Protein AF-A0A087WP61-F1 (afdb_monomer_lite)

Foldseek 3Di:
DAPVVLLVVLVVLLVVCVVPLDDPDPVVLVVNVVSLLVSLLVLLVLLLLQWDAPDPVDRQIAGNDDPPPPPPVPDPDDDPPVPPDDDDDPPPPRSPVCNLVSLQSLLPRVQVSLPSSADPVRLLVCQVSLLSSCSSLLNLCQDLDPVSQSSNQSSLSNLLSNLVDPSNCVNPLVSLLVLLLDPCNVSHDPSSLLSNLSNLQSNCLVDVVSLVVLLVLLVVLVVPPPPPPDDPVVSVVSNVSSLVSNLSSVVSYAWPSCVVCVVSNVVSVNDDPPPPDRD

Radius of gyration: 23.15 Å; chains: 1; bounding box: 64×42×69 Å

Sequence (279 aa):
LPAPGQFLILGVLNEFIMKNPSLENKKDQRDLQDVTHKIVDAIGAIAGSSLEQTTWLRRNLEVKPSPKIMVDGTNLESDVEDMLSPAMETSNITPSVYSVHALTLLSEVLAHLLDMVFYSDEKERVIPLLVNIMHYVVPYLRNHSAHNAPSYRACVQLLSSLSGYQYTRRAWKKEAFDLFMDPSFFQMDASCVSHWRAIMDNLMTHDKTTFRDLMTRVAVAQSSSLNLFANRDVELEQRAMLLKRLAFAVLSSESDQYQKYLPDIQGAGVLTDGAGAHC

pLDDT: mean 84.42, std 17.91, range [32.19, 98.81]

Structure (mmCIF, N/CA/C/O backbone):
data_AF-A0A087WP61-F1
#
_entry.id   AF-A0A087WP61-F1
#
loop_
_atom_site.group_PDB
_atom_site.id
_atom_site.type_symbol
_atom_site.label_atom_id
_atom_site.label_alt_id
_atom_site.label_comp_id
_atom_site.label_asym_id
_atom_site.label_entity_id
_atom_site.label_seq_id
_atom_site.pdbx_PDB_ins_code
_atom_site.Cartn_x
_atom_site.Cartn_y
_atom_site.Cartn_z
_atom_site.occupancy
_atom_site.B_iso_or_equiv
_atom_site.auth_seq_id
_atom_site.auth_comp_id
_atom_site.auth_asym_id
_atom_site.auth_atom_id
_atom_site.pdbx_PDB_model_num
ATOM 1 N N . LEU A 1 1 ? -2.620 1.548 26.546 1.00 81.88 1 LEU A N 1
ATOM 2 C CA . LEU A 1 1 ? -2.910 0.099 26.672 1.00 81.88 1 LEU A CA 1
ATOM 3 C C . LEU A 1 1 ? -1.759 -0.694 26.069 1.00 81.88 1 LEU A C 1
ATOM 5 O O . LEU A 1 1 ? -1.242 -0.243 25.050 1.00 81.88 1 LEU A O 1
ATOM 9 N N . PRO A 1 2 ? -1.357 -1.834 26.653 1.00 90.69 2 PRO A N 1
ATOM 10 C CA . PRO A 1 2 ? -0.428 -2.766 26.009 1.00 90.69 2 PRO A CA 1
ATOM 11 C C . PRO A 1 2 ? -0.966 -3.251 24.655 1.00 90.69 2 PRO A C 1
ATOM 13 O O . PRO A 1 2 ? -2.183 -3.258 24.454 1.00 90.69 2 PRO A O 1
ATOM 16 N N . ALA A 1 3 ? -0.081 -3.685 23.752 1.00 91.62 3 ALA A N 1
ATOM 17 C CA . ALA A 1 3 ? -0.447 -4.091 22.390 1.00 91.62 3 ALA A CA 1
ATOM 18 C C . ALA A 1 3 ? -1.587 -5.134 22.324 1.00 91.62 3 ALA A C 1
ATOM 20 O O . ALA A 1 3 ? -2.564 -4.864 21.627 1.00 91.62 3 ALA A O 1
ATOM 21 N N . PRO A 1 4 ? -1.582 -6.230 23.117 1.00 93.44 4 PRO A N 1
ATOM 22 C CA . PRO A 1 4 ? -2.695 -7.186 23.125 1.00 93.44 4 PRO A CA 1
ATOM 23 C C . PRO A 1 4 ? -4.061 -6.560 23.429 1.00 93.44 4 PRO A C 1
ATOM 25 O O . PRO A 1 4 ? -5.059 -6.904 22.803 1.00 93.44 4 PRO A O 1
ATOM 28 N N . GLY A 1 5 ? -4.112 -5.594 24.351 1.00 94.44 5 GLY A N 1
ATOM 29 C CA . GLY A 1 5 ? -5.353 -4.887 24.669 1.00 94.44 5 GLY A CA 1
ATOM 30 C C . GLY A 1 5 ? -5.856 -4.033 23.505 1.00 94.44 5 GLY A C 1
ATOM 31 O O . GLY A 1 5 ? -7.059 -3.953 23.283 1.00 94.44 5 GLY A O 1
ATOM 32 N N . GLN A 1 6 ? -4.949 -3.430 22.732 1.00 95.00 6 GLN A N 1
ATOM 33 C CA . GLN A 1 6 ? -5.323 -2.664 21.541 1.00 95.00 6 GLN A CA 1
ATOM 34 C C . GLN A 1 6 ? -5.850 -3.577 20.423 1.00 95.00 6 GLN A C 1
ATOM 36 O O . GLN A 1 6 ? -6.830 -3.227 19.768 1.00 95.00 6 GLN A O 1
ATOM 41 N N . PHE A 1 7 ? -5.264 -4.768 20.250 1.00 96.31 7 PHE A N 1
ATOM 42 C CA . PHE A 1 7 ? -5.744 -5.772 19.291 1.00 96.31 7 PHE A CA 1
ATOM 43 C C . PHE A 1 7 ? -7.156 -6.255 19.617 1.00 96.31 7 PHE A C 1
ATOM 45 O O . PHE A 1 7 ? -8.012 -6.297 18.737 1.00 96.31 7 PHE A O 1
ATOM 52 N N . LEU A 1 8 ? -7.424 -6.548 20.894 1.00 96.25 8 LEU A N 1
ATOM 53 C CA . LEU A 1 8 ? -8.761 -6.934 21.346 1.00 96.25 8 LEU A CA 1
ATOM 54 C C . LEU A 1 8 ? -9.788 -5.831 21.078 1.00 96.25 8 LEU A C 1
ATOM 56 O O . LEU A 1 8 ? -10.883 -6.118 20.605 1.00 96.25 8 LEU A O 1
ATOM 60 N N . ILE A 1 9 ? -9.430 -4.570 21.328 1.00 96.19 9 ILE A N 1
ATOM 61 C CA . ILE A 1 9 ? -10.314 -3.431 21.057 1.00 96.19 9 ILE A CA 1
ATOM 62 C C . ILE A 1 9 ? -10.622 -3.305 19.560 1.00 96.19 9 ILE A C 1
ATOM 64 O O . ILE A 1 9 ? -11.779 -3.084 19.211 1.00 96.19 9 ILE A O 1
ATOM 68 N N . LEU A 1 10 ? -9.632 -3.483 18.676 1.00 96.19 10 LEU A N 1
ATOM 69 C CA . LEU A 1 10 ? -9.867 -3.495 17.228 1.00 96.19 10 LEU A CA 1
ATOM 70 C C . LEU A 1 10 ? -10.820 -4.631 16.824 1.00 96.19 10 LEU A C 1
ATOM 72 O O . LEU A 1 10 ? -11.735 -4.404 16.036 1.00 96.19 10 LEU A O 1
ATOM 76 N N . GLY A 1 11 ? -10.642 -5.828 17.391 1.00 94.38 11 GLY A N 1
ATOM 77 C CA . GLY A 1 11 ? -11.532 -6.966 17.152 1.00 94.38 11 GLY A CA 1
ATOM 78 C C . GLY A 1 11 ? -12.975 -6.689 17.583 1.00 94.38 11 GLY A C 1
ATOM 79 O O . GLY A 1 11 ? -13.900 -6.891 16.797 1.00 94.38 11 GLY A O 1
ATOM 80 N N . VAL A 1 12 ? -13.167 -6.151 18.792 1.00 95.25 12 VAL A N 1
ATOM 81 C CA . VAL A 1 12 ? -14.492 -5.773 19.318 1.00 95.25 12 VAL A CA 1
ATOM 82 C C . VAL A 1 12 ? -15.137 -4.677 18.469 1.00 95.25 12 VAL A C 1
ATOM 84 O O . VAL A 1 12 ? -16.324 -4.763 18.163 1.00 95.25 12 VAL A O 1
ATOM 87 N N . LEU A 1 13 ? -14.369 -3.664 18.057 1.00 94.75 13 LEU A N 1
ATOM 88 C CA . LEU A 1 13 ? -14.847 -2.605 17.166 1.00 94.75 13 LEU A CA 1
ATOM 89 C C . LEU A 1 13 ? -15.325 -3.183 15.826 1.00 94.75 13 LEU A C 1
ATOM 91 O O . LEU A 1 13 ? -16.421 -2.857 15.372 1.00 94.75 13 LEU A O 1
ATOM 95 N N . ASN A 1 14 ? -14.521 -4.054 15.212 1.00 93.62 14 ASN A N 1
ATOM 96 C CA . ASN A 1 14 ? -14.858 -4.690 13.943 1.00 93.62 14 ASN A CA 1
ATOM 97 C C . ASN A 1 14 ? -16.140 -5.531 14.062 1.00 93.62 14 ASN A C 1
ATOM 99 O O . ASN A 1 14 ? -17.038 -5.412 13.232 1.00 93.62 14 ASN A O 1
ATOM 103 N N . GLU A 1 15 ? -16.276 -6.324 15.130 1.00 93.06 15 GLU A N 1
ATOM 104 C CA . GLU A 1 15 ? -17.490 -7.106 15.388 1.00 93.06 15 GLU A CA 1
ATOM 105 C C . GLU A 1 15 ? -18.720 -6.211 15.615 1.00 93.06 15 GLU A C 1
ATOM 107 O O . GLU A 1 15 ? -19.800 -6.495 15.091 1.00 93.06 15 GLU A O 1
ATOM 112 N N . PHE A 1 16 ? -18.566 -5.112 16.359 1.00 93.12 16 PHE A N 1
ATOM 113 C CA . PHE A 1 16 ? -19.638 -4.147 16.598 1.00 93.12 16 PHE A CA 1
ATOM 114 C C . PHE A 1 16 ? -20.173 -3.553 15.289 1.00 93.12 16 PHE A C 1
ATOM 116 O O . PHE A 1 16 ? -21.390 -3.527 15.094 1.00 93.12 16 PHE A O 1
ATOM 123 N N . ILE A 1 17 ? -19.281 -3.133 14.387 1.00 91.75 17 ILE A N 1
ATOM 124 C CA . ILE A 1 17 ? -19.634 -2.531 13.092 1.00 91.75 17 ILE A CA 1
ATOM 125 C C . ILE A 1 17 ? -20.291 -3.553 12.167 1.00 91.75 17 ILE A C 1
ATOM 127 O O . ILE A 1 17 ? -21.298 -3.245 11.535 1.00 91.75 17 ILE A O 1
ATOM 131 N N . MET A 1 18 ? -19.785 -4.789 12.129 1.00 88.56 18 MET A N 1
ATOM 132 C CA . MET A 1 18 ? -20.387 -5.855 11.320 1.00 88.56 18 MET A CA 1
ATOM 133 C C . MET A 1 18 ? -21.814 -6.194 11.770 1.00 88.56 18 MET A C 1
ATOM 135 O O . MET A 1 18 ? -22.652 -6.548 10.944 1.00 88.56 18 MET A O 1
ATOM 139 N N . LYS A 1 19 ? -22.115 -6.059 13.069 1.00 89.12 19 LYS A N 1
ATOM 140 C CA . LYS A 1 19 ? -23.472 -6.251 13.610 1.00 89.12 19 LYS A CA 1
ATOM 141 C C . LYS A 1 19 ? -24.363 -5.013 13.482 1.00 89.12 19 LYS A C 1
ATOM 143 O O . LYS A 1 19 ? -25.580 -5.162 13.477 1.00 89.12 19 LYS A O 1
ATOM 148 N N . ASN A 1 20 ? -23.781 -3.816 13.393 1.00 84.38 20 ASN A N 1
ATOM 149 C CA . 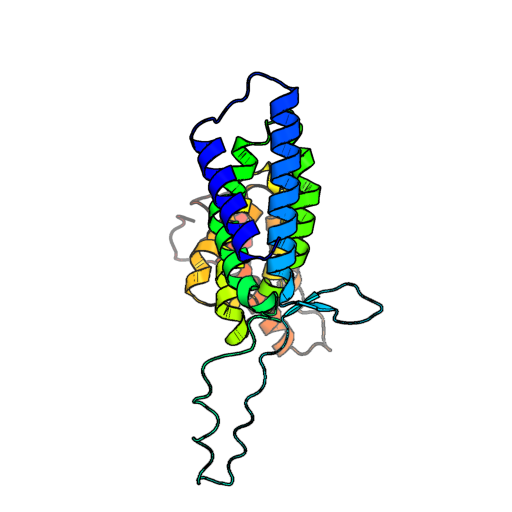ASN A 1 20 ? -24.500 -2.538 13.391 1.00 84.38 20 ASN A CA 1
ATOM 150 C C . ASN A 1 20 ? -23.914 -1.594 12.323 1.00 84.38 20 ASN A C 1
ATOM 152 O O . ASN A 1 20 ? -23.229 -0.628 12.662 1.00 84.38 20 ASN A O 1
ATOM 156 N N . PRO A 1 21 ? -24.167 -1.858 11.030 1.00 75.69 21 PRO A N 1
ATOM 157 C CA . PRO A 1 21 ? -23.495 -1.160 9.933 1.00 75.69 21 PRO A CA 1
ATOM 158 C C . PRO A 1 21 ? -23.922 0.305 9.765 1.00 75.69 21 PRO A C 1
ATOM 160 O O . PRO A 1 21 ? -23.223 1.071 9.112 1.00 75.69 21 PRO A O 1
ATOM 163 N N . SER A 1 22 ? -25.058 0.709 10.339 1.00 78.44 22 SER A N 1
ATOM 164 C CA . SER A 1 22 ? -25.569 2.077 10.246 1.00 78.44 22 SER A CA 1
ATOM 165 C C . SER A 1 22 ? -25.955 2.618 11.616 1.00 78.44 22 SER A C 1
ATOM 167 O O . SER A 1 22 ? -26.793 2.030 12.303 1.00 78.44 22 SER A O 1
ATOM 169 N N . LEU A 1 23 ? -25.400 3.774 11.981 1.00 81.69 23 LEU A N 1
ATOM 170 C CA . LEU A 1 23 ? -25.835 4.551 13.138 1.00 81.69 23 LEU A CA 1
ATOM 171 C C . LEU A 1 23 ? -26.737 5.698 12.667 1.00 81.69 23 LEU A C 1
ATOM 173 O O . LEU A 1 23 ? -26.317 6.545 11.881 1.00 81.69 23 LEU A O 1
ATOM 177 N N . GLU A 1 24 ? -27.979 5.745 13.153 1.00 80.94 24 GLU A N 1
ATOM 178 C CA . GLU A 1 24 ? -28.939 6.804 12.789 1.00 80.94 24 GLU A CA 1
ATOM 179 C C . GLU A 1 24 ? -28.531 8.175 13.354 1.00 80.94 24 GLU A C 1
ATOM 181 O O . GLU A 1 24 ? -28.793 9.231 12.769 1.00 80.94 24 GLU A O 1
ATOM 186 N N . ASN A 1 25 ? -27.856 8.170 14.502 1.00 89.25 25 ASN A N 1
ATOM 187 C CA . ASN A 1 25 ? -27.416 9.374 15.180 1.00 89.25 25 ASN A CA 1
ATOM 188 C C . ASN A 1 25 ? -26.076 9.876 14.615 1.00 89.25 25 ASN A C 1
ATOM 190 O O . ASN A 1 25 ? -25.027 9.250 14.769 1.00 89.25 25 ASN A O 1
ATOM 194 N N . LYS A 1 26 ? -26.093 11.084 14.036 1.00 88.38 26 LYS A N 1
ATOM 195 C CA . LYS A 1 26 ? -24.901 11.750 13.478 1.00 88.38 26 LYS A CA 1
ATOM 196 C C . LYS A 1 26 ? -23.797 12.031 14.498 1.00 88.38 26 LYS A C 1
ATOM 198 O O . LYS A 1 26 ? -22.663 12.267 14.085 1.00 88.38 26 LYS A O 1
ATOM 203 N N . LYS A 1 27 ? -24.117 12.115 15.792 1.00 91.88 27 LYS A N 1
ATOM 204 C CA . LYS A 1 27 ? -23.105 12.247 16.846 1.00 91.88 27 LYS A CA 1
ATOM 205 C C . LYS A 1 27 ? -22.381 10.917 17.034 1.00 91.88 27 LYS A C 1
ATOM 207 O O . LYS A 1 27 ? -21.164 10.883 16.911 1.00 91.88 27 LYS A O 1
ATOM 212 N N . ASP A 1 28 ? -23.139 9.840 17.208 1.00 91.69 28 ASP A N 1
ATOM 213 C CA . ASP A 1 28 ? -22.596 8.499 17.432 1.00 91.69 28 ASP A CA 1
ATOM 214 C C . ASP A 1 28 ? -21.752 8.036 16.233 1.00 91.69 28 ASP A C 1
ATOM 216 O O . ASP A 1 28 ? -20.693 7.445 16.421 1.00 91.69 28 ASP A O 1
ATOM 220 N N . GLN A 1 29 ? -22.143 8.397 15.002 1.00 90.75 29 GLN A N 1
ATOM 221 C CA . GLN A 1 29 ? -21.325 8.156 13.806 1.00 90.75 29 GLN A CA 1
ATOM 222 C C . GLN A 1 29 ? -19.954 8.850 13.872 1.00 90.75 29 GLN A C 1
ATOM 224 O O . GLN A 1 29 ? -18.939 8.249 13.524 1.00 90.75 29 GLN A O 1
ATOM 229 N N . ARG A 1 30 ? -19.901 10.114 14.310 1.00 91.44 30 ARG A N 1
ATOM 230 C CA . ARG A 1 30 ? -18.633 10.853 14.428 1.00 91.44 30 ARG A CA 1
ATOM 231 C C . ARG A 1 30 ? -17.762 10.298 15.545 1.00 91.44 30 ARG A C 1
ATOM 233 O O . ARG A 1 30 ? -16.554 10.184 15.363 1.00 91.44 30 ARG A O 1
ATOM 240 N N . ASP A 1 31 ? -18.376 9.934 16.666 1.00 93.56 31 ASP A N 1
ATOM 241 C CA . ASP A 1 31 ? -17.675 9.319 17.790 1.00 93.56 31 ASP A CA 1
ATOM 242 C C . ASP A 1 31 ? -17.093 7.955 17.369 1.00 93.56 31 ASP A C 1
ATOM 244 O O . ASP A 1 31 ? -15.930 7.666 17.650 1.00 93.56 31 ASP A O 1
ATOM 248 N N . LEU A 1 32 ? -17.840 7.157 16.593 1.00 93.88 32 LEU A N 1
ATOM 249 C CA . LEU A 1 32 ? -17.355 5.903 16.006 1.00 93.88 32 LEU A CA 1
ATOM 250 C C . LEU A 1 32 ? -16.169 6.128 15.056 1.00 93.88 32 LEU A C 1
ATOM 252 O O . LEU A 1 32 ? -15.182 5.394 15.125 1.00 93.88 32 LEU A O 1
ATOM 256 N N . GLN A 1 33 ? -16.237 7.139 14.186 1.00 93.81 33 GLN A N 1
ATOM 257 C CA . GLN A 1 33 ? -15.139 7.504 13.282 1.00 93.81 33 GLN A CA 1
ATOM 258 C C . GLN A 1 33 ? -13.872 7.908 14.051 1.00 93.81 33 GLN A C 1
ATOM 260 O O . GLN A 1 33 ? -12.781 7.442 13.719 1.00 93.81 33 GLN A O 1
ATOM 265 N N . ASP A 1 34 ? -14.004 8.739 15.088 1.00 94.81 34 ASP A N 1
ATOM 266 C CA . ASP A 1 34 ? -12.885 9.180 15.931 1.00 94.81 34 ASP A CA 1
ATOM 267 C C . ASP A 1 34 ? -12.246 8.010 16.693 1.00 94.81 34 ASP A C 1
ATOM 269 O O . ASP A 1 34 ? -11.022 7.856 16.705 1.00 94.81 34 ASP A O 1
ATOM 273 N N . VAL A 1 35 ? -13.069 7.128 17.266 1.00 95.50 35 VAL A N 1
ATOM 274 C CA . VAL A 1 35 ? -12.606 5.908 17.941 1.00 95.50 35 VAL A CA 1
ATOM 275 C C . VAL A 1 35 ? -11.888 4.978 16.961 1.00 95.50 35 VAL A C 1
ATOM 277 O O . VAL A 1 35 ? -10.785 4.516 17.260 1.00 95.50 35 VAL A O 1
ATOM 280 N N . THR A 1 36 ? -12.456 4.758 15.773 1.00 95.75 36 THR A N 1
ATOM 281 C CA . THR A 1 36 ? -11.841 3.942 14.712 1.00 95.75 36 THR A CA 1
ATOM 282 C C . THR A 1 36 ? -10.480 4.502 14.317 1.00 95.75 36 THR A C 1
ATOM 284 O O . THR A 1 36 ? -9.500 3.760 14.273 1.00 95.75 36 THR A O 1
ATOM 287 N N . HIS A 1 37 ? -10.388 5.817 14.106 1.00 95.94 37 HIS A N 1
ATOM 288 C CA . HIS A 1 37 ? -9.132 6.481 13.775 1.00 95.94 37 HIS A CA 1
ATOM 289 C C . HIS A 1 37 ? -8.079 6.255 14.866 1.00 95.94 37 HIS A C 1
ATOM 291 O O . HIS A 1 37 ? -6.994 5.762 14.570 1.00 95.94 37 HIS A O 1
ATOM 297 N N . LYS A 1 38 ? -8.407 6.534 16.132 1.00 96.62 38 LYS A N 1
ATOM 298 C CA . LYS A 1 38 ? -7.475 6.372 17.260 1.00 96.62 38 LYS A CA 1
ATOM 299 C C . LYS A 1 38 ? -6.986 4.935 17.424 1.00 96.62 38 LYS A C 1
ATOM 301 O O . LYS A 1 38 ? -5.813 4.726 17.717 1.00 96.62 38 LYS A O 1
ATOM 306 N N . ILE A 1 39 ? -7.868 3.952 17.246 1.00 97.56 39 ILE A N 1
ATOM 307 C CA . ILE A 1 39 ? -7.501 2.536 17.352 1.00 97.56 39 ILE A CA 1
ATOM 308 C C . ILE A 1 39 ? -6.577 2.144 16.201 1.00 97.56 39 ILE A C 1
ATOM 310 O O . ILE A 1 39 ? -5.510 1.592 16.453 1.00 97.56 39 ILE A O 1
ATOM 314 N N . VAL A 1 40 ? -6.943 2.459 14.954 1.00 97.81 40 VAL A N 1
ATOM 315 C CA . VAL A 1 40 ? -6.117 2.137 13.779 1.00 97.81 40 VAL A CA 1
ATOM 316 C C . VAL A 1 40 ? -4.746 2.805 13.870 1.00 97.81 40 VAL A C 1
ATOM 318 O O . VAL A 1 40 ? -3.744 2.154 13.588 1.00 97.81 40 VAL A O 1
ATOM 321 N N . ASP A 1 41 ? -4.683 4.062 14.309 1.00 96.81 41 ASP A N 1
ATOM 322 C CA . ASP A 1 41 ? -3.425 4.790 14.485 1.00 96.81 41 ASP A CA 1
ATOM 323 C C . ASP A 1 41 ? -2.526 4.125 15.540 1.00 96.81 41 ASP A C 1
ATOM 325 O O . ASP A 1 41 ? -1.333 3.914 15.317 1.00 96.81 41 ASP A O 1
ATOM 329 N N . ALA A 1 42 ? -3.112 3.683 16.656 1.00 96.94 42 ALA A N 1
ATOM 330 C CA . ALA A 1 42 ? -2.385 2.978 17.706 1.00 96.94 42 ALA A CA 1
ATOM 331 C C . ALA A 1 42 ? -1.861 1.600 17.240 1.00 96.94 42 ALA A C 1
ATOM 333 O O . ALA A 1 42 ? -0.711 1.250 17.521 1.00 96.94 42 ALA A O 1
ATOM 334 N N . ILE A 1 43 ? -2.647 0.854 16.451 1.00 97.94 43 ILE A N 1
ATOM 335 C CA . ILE A 1 43 ? -2.188 -0.391 15.810 1.00 97.94 43 ILE A CA 1
ATOM 336 C C . ILE A 1 43 ? -1.091 -0.111 14.774 1.00 97.94 43 ILE A C 1
ATOM 338 O O . ILE A 1 43 ? -0.096 -0.836 14.732 1.00 97.94 43 ILE A O 1
ATOM 342 N N . GLY A 1 44 ? -1.217 0.962 13.992 1.00 97.00 44 GLY A N 1
ATOM 343 C CA . GLY A 1 44 ? -0.186 1.429 13.065 1.00 97.00 44 GLY A CA 1
ATOM 344 C C . GLY A 1 44 ? 1.138 1.735 13.769 1.00 97.00 44 GLY A C 1
ATOM 345 O O . GLY A 1 44 ? 2.195 1.299 13.318 1.00 97.00 44 GLY A O 1
ATOM 346 N N . ALA A 1 45 ? 1.090 2.391 14.929 1.00 96.06 45 ALA A N 1
ATOM 347 C CA . ALA A 1 45 ? 2.277 2.651 15.740 1.00 96.06 45 ALA A CA 1
ATOM 348 C C . ALA A 1 45 ? 2.942 1.357 16.252 1.00 96.06 45 ALA A C 1
ATOM 350 O O . ALA A 1 45 ? 4.171 1.267 16.284 1.00 96.06 45 ALA A O 1
ATOM 351 N N . ILE A 1 46 ? 2.157 0.330 16.609 1.00 96.62 46 ILE A N 1
ATOM 352 C CA . ILE A 1 46 ? 2.698 -0.996 16.959 1.00 96.62 46 ILE A CA 1
ATOM 353 C C . ILE A 1 46 ? 3.339 -1.652 15.733 1.00 96.62 46 ILE A C 1
ATOM 355 O O . ILE A 1 46 ? 4.444 -2.184 15.846 1.00 96.62 46 ILE A O 1
ATOM 359 N N . ALA A 1 47 ? 2.703 -1.578 14.562 1.00 96.81 47 ALA A N 1
ATOM 360 C CA . ALA A 1 47 ? 3.285 -2.065 13.315 1.00 96.81 47 ALA A CA 1
ATOM 361 C C . ALA A 1 47 ? 4.638 -1.393 13.033 1.00 96.81 47 ALA A C 1
ATOM 363 O O . ALA A 1 47 ? 5.607 -2.084 12.750 1.00 96.81 47 ALA A O 1
ATOM 364 N N . GLY A 1 48 ? 4.747 -0.075 13.220 1.00 95.44 48 GLY A N 1
ATOM 365 C CA . GLY A 1 48 ? 5.989 0.682 13.036 1.00 95.44 48 GLY A CA 1
ATOM 366 C C . GLY A 1 48 ? 7.074 0.456 14.097 1.00 95.44 48 GLY A C 1
ATOM 367 O O . GLY A 1 48 ? 8.189 0.950 13.946 1.00 95.44 48 GLY A O 1
ATOM 368 N N . SER A 1 49 ? 6.802 -0.288 15.171 1.00 94.62 49 SER A N 1
ATOM 369 C CA . SER A 1 49 ? 7.749 -0.442 16.287 1.00 94.62 49 SER A CA 1
ATOM 370 C C . SER A 1 49 ? 9.003 -1.266 15.955 1.00 94.62 49 SER A C 1
ATOM 372 O O . SER A 1 49 ? 10.012 -1.167 16.665 1.00 94.62 49 SER A O 1
ATOM 374 N N . SER A 1 50 ? 8.981 -2.032 14.859 1.00 93.94 50 SER A N 1
ATOM 375 C CA . SER A 1 50 ? 10.157 -2.736 14.318 1.00 93.94 50 SER A CA 1
ATOM 376 C C . SER A 1 50 ? 10.891 -1.939 13.236 1.00 93.94 50 SER A C 1
ATOM 378 O O . SER A 1 50 ? 11.704 -2.503 12.504 1.00 93.94 50 SER A O 1
ATOM 380 N N . LEU A 1 51 ? 10.618 -0.636 13.138 1.00 94.62 51 LEU A N 1
ATOM 381 C CA . LEU A 1 51 ? 11.306 0.290 12.247 1.00 94.62 51 LEU A CA 1
ATOM 382 C C . LEU A 1 51 ? 12.227 1.230 13.028 1.00 94.62 51 LEU A C 1
ATOM 384 O O . LEU A 1 51 ? 11.989 1.530 14.201 1.00 94.62 51 LEU A O 1
ATOM 388 N N . GLU A 1 52 ? 13.274 1.710 12.370 1.00 91.50 52 GLU A N 1
ATOM 389 C CA . GLU A 1 52 ? 14.200 2.715 12.893 1.00 91.50 52 GLU A CA 1
ATOM 390 C C . GLU A 1 52 ? 14.411 3.859 11.898 1.00 91.50 52 GLU A C 1
ATOM 392 O O . GLU A 1 52 ? 14.176 3.716 10.699 1.00 91.50 52 GLU A O 1
ATOM 397 N N . GLN A 1 53 ? 14.809 5.029 12.403 1.00 87.81 53 GLN A N 1
ATOM 398 C CA . GLN A 1 53 ? 15.091 6.186 11.556 1.00 87.81 53 GLN A CA 1
ATOM 399 C C . GLN A 1 53 ? 16.475 6.058 10.923 1.00 87.81 53 GLN A C 1
ATOM 401 O O . GLN A 1 53 ? 17.473 5.919 11.622 1.00 87.81 53 GLN A O 1
ATOM 406 N N . THR A 1 54 ? 16.525 6.191 9.601 1.00 75.50 54 THR A N 1
ATOM 407 C CA . THR A 1 54 ? 17.758 6.067 8.802 1.00 75.50 54 THR A CA 1
ATOM 408 C C . THR A 1 54 ? 18.813 7.122 9.132 1.00 75.50 54 THR A C 1
ATOM 410 O O . THR A 1 54 ? 20.005 6.832 9.127 1.00 75.50 54 THR A O 1
ATOM 413 N N . THR A 1 55 ? 18.395 8.362 9.415 1.00 70.38 55 THR A N 1
ATOM 414 C CA . THR A 1 55 ? 19.276 9.476 9.804 1.00 70.38 55 THR A CA 1
ATOM 415 C C . THR A 1 55 ? 18.501 10.547 10.578 1.00 70.38 55 THR A C 1
ATOM 417 O O . THR A 1 55 ? 17.299 10.709 10.398 1.00 70.38 55 THR A O 1
ATOM 420 N N . TRP A 1 56 ? 19.196 11.363 11.377 1.00 59.12 56 TRP A N 1
ATOM 421 C CA . TRP A 1 56 ? 18.583 12.482 12.112 1.00 59.12 56 TRP A CA 1
ATOM 422 C C . TRP A 1 56 ? 18.042 13.608 11.202 1.00 59.12 56 TRP A C 1
ATOM 424 O O . TRP A 1 56 ? 17.165 14.367 11.612 1.00 59.12 56 TRP A O 1
ATOM 434 N N . LEU A 1 57 ? 18.539 13.709 9.960 1.00 55.84 57 LEU A N 1
ATOM 435 C CA . LEU A 1 57 ? 18.130 14.713 8.964 1.00 55.84 57 LEU A CA 1
ATOM 436 C C . LEU A 1 57 ? 16.965 14.257 8.073 1.00 55.84 57 LEU A C 1
ATOM 438 O O . LEU A 1 57 ? 16.231 15.100 7.556 1.00 55.84 57 LEU A O 1
ATOM 442 N N . ARG A 1 58 ? 16.776 12.945 7.872 1.00 57.72 58 ARG A N 1
ATOM 443 C CA . ARG A 1 58 ? 15.667 12.387 7.084 1.00 57.72 58 ARG A CA 1
ATOM 444 C C . ARG A 1 58 ? 14.834 11.457 7.955 1.00 57.72 58 ARG A C 1
ATOM 446 O O . ARG A 1 58 ? 15.290 10.384 8.323 1.00 57.72 58 ARG A O 1
ATOM 453 N N . ARG A 1 59 ? 13.567 11.822 8.186 1.00 68.94 59 ARG A N 1
ATOM 454 C CA . ARG A 1 59 ? 12.547 11.003 8.879 1.00 68.94 59 ARG A CA 1
ATOM 455 C C . ARG A 1 59 ? 12.110 9.756 8.082 1.00 68.94 59 ARG A C 1
ATOM 457 O O . ARG A 1 59 ? 10.960 9.341 8.165 1.00 68.94 59 ARG A O 1
ATOM 464 N N . ASN A 1 60 ? 12.997 9.181 7.275 1.00 83.31 60 ASN A N 1
ATOM 465 C CA . ASN A 1 60 ? 12.733 7.929 6.580 1.00 83.31 60 ASN A CA 1
ATOM 466 C C . ASN A 1 60 ? 12.926 6.772 7.559 1.00 83.31 60 ASN A C 1
ATOM 468 O O . ASN A 1 60 ? 13.893 6.770 8.326 1.00 83.31 60 ASN A O 1
ATOM 472 N N . LEU A 1 61 ? 12.009 5.812 7.499 1.00 92.06 61 LEU A N 1
ATOM 473 C CA . LEU A 1 61 ? 12.019 4.600 8.303 1.00 92.06 61 LEU A CA 1
ATOM 474 C C . LEU A 1 61 ? 12.596 3.431 7.500 1.00 92.06 61 LEU A C 1
ATOM 476 O O . LEU A 1 61 ? 12.343 3.323 6.299 1.00 92.06 61 LEU A O 1
ATOM 480 N N . GLU A 1 62 ? 13.316 2.546 8.178 1.00 93.62 62 GLU A N 1
ATOM 481 C CA . GLU A 1 62 ? 13.823 1.278 7.648 1.00 93.62 62 GLU A CA 1
ATOM 482 C C . GLU A 1 62 ? 13.582 0.139 8.640 1.00 93.62 62 GLU A C 1
ATOM 484 O O . GLU A 1 62 ? 13.394 0.363 9.836 1.00 93.62 62 GLU A O 1
ATOM 489 N N . VAL A 1 63 ? 13.539 -1.094 8.132 1.00 93.56 63 VAL A N 1
ATOM 490 C CA . VAL A 1 63 ? 13.353 -2.292 8.960 1.00 93.56 63 VAL A CA 1
ATOM 491 C C . VAL A 1 63 ? 14.593 -2.511 9.814 1.00 93.56 63 VAL A C 1
ATOM 493 O O . VAL A 1 63 ? 15.691 -2.623 9.268 1.00 93.56 63 VAL A O 1
ATOM 496 N N . LYS A 1 64 ? 14.406 -2.634 11.134 1.00 91.88 64 LYS A N 1
ATOM 497 C CA . LYS A 1 64 ? 15.497 -2.954 12.059 1.00 91.88 64 LYS A CA 1
ATOM 498 C C . LYS A 1 64 ? 16.221 -4.228 11.598 1.00 91.88 64 LYS A C 1
ATOM 500 O O . LYS A 1 64 ? 15.549 -5.232 11.323 1.00 91.88 64 LYS A O 1
ATOM 505 N N . PRO A 1 65 ? 17.562 -4.225 11.520 1.00 84.88 65 PRO A N 1
ATOM 506 C CA . PRO A 1 65 ? 18.324 -5.418 11.184 1.00 84.88 65 PRO A CA 1
ATOM 507 C C . PRO A 1 65 ? 18.008 -6.563 12.150 1.00 84.88 65 PRO A C 1
ATOM 509 O O . PRO A 1 65 ? 17.852 -6.346 13.353 1.00 84.88 65 PRO A O 1
ATOM 512 N N . SER A 1 66 ? 17.957 -7.795 11.642 1.00 74.94 66 SER A N 1
ATOM 513 C CA . SER A 1 66 ? 17.901 -8.972 12.512 1.00 74.94 66 SER A CA 1
ATOM 514 C C . SER A 1 66 ? 19.128 -8.988 13.434 1.00 74.94 66 SER A C 1
ATOM 516 O O . SER A 1 66 ? 20.231 -8.723 12.935 1.00 74.94 66 SER A O 1
ATOM 518 N N . PRO A 1 67 ? 18.998 -9.360 14.722 1.00 67.81 67 PRO A N 1
ATOM 519 C CA . PRO A 1 67 ? 20.157 -9.636 15.560 1.00 67.81 67 PRO A CA 1
ATOM 520 C C . PRO A 1 67 ? 21.025 -10.675 14.847 1.00 67.81 67 PRO A C 1
ATOM 522 O O . PRO A 1 67 ? 20.572 -11.788 14.574 1.00 67.81 67 PRO A O 1
ATOM 525 N N . LYS A 1 68 ? 22.249 -10.306 14.461 1.00 47.69 68 LYS A N 1
ATOM 526 C CA . LYS A 1 68 ? 23.186 -11.268 13.880 1.00 47.69 68 LYS A CA 1
ATOM 527 C C . LYS A 1 68 ? 23.591 -12.220 15.001 1.00 47.69 68 LYS A C 1
ATOM 529 O O . LYS A 1 68 ? 24.382 -11.838 15.856 1.00 47.69 68 LYS A O 1
ATOM 534 N N . ILE A 1 69 ? 23.066 -13.443 14.999 1.00 48.09 69 ILE A N 1
ATOM 535 C CA . ILE A 1 69 ? 23.657 -14.529 15.782 1.00 48.09 69 ILE A CA 1
ATOM 536 C C . ILE A 1 69 ? 24.974 -14.863 15.078 1.00 48.09 69 ILE A C 1
ATOM 538 O O . ILE A 1 69 ? 25.001 -15.612 14.103 1.00 48.09 69 ILE A O 1
ATOM 542 N N . MET A 1 70 ? 26.062 -14.217 15.498 1.00 37.03 70 MET A N 1
ATOM 543 C CA . MET A 1 70 ? 27.402 -14.636 15.112 1.00 37.03 70 MET A CA 1
ATOM 544 C C . MET A 1 70 ? 27.673 -15.945 15.846 1.00 37.03 70 MET A C 1
ATOM 546 O O . MET A 1 70 ? 28.034 -15.939 17.017 1.00 37.03 70 MET A O 1
ATOM 550 N N . VAL A 1 71 ? 27.452 -17.071 15.171 1.00 41.81 71 VAL A N 1
ATOM 551 C CA . VAL A 1 71 ? 28.074 -18.326 15.590 1.00 41.81 71 VAL A CA 1
ATOM 552 C C . VAL A 1 71 ? 29.544 -18.180 15.222 1.00 41.81 71 VAL A C 1
ATOM 554 O O . VAL A 1 71 ? 29.921 -18.400 14.071 1.00 41.81 71 VAL A O 1
ATOM 557 N N . ASP A 1 72 ? 30.353 -17.696 16.164 1.00 36.69 72 ASP A N 1
ATOM 558 C CA . ASP A 1 72 ? 31.800 -17.741 16.007 1.00 36.69 72 ASP A CA 1
ATOM 559 C C . ASP A 1 72 ? 32.209 -19.218 15.966 1.00 36.69 72 ASP A C 1
ATOM 561 O O . ASP A 1 72 ? 31.918 -19.995 16.876 1.00 36.69 72 ASP A O 1
ATOM 565 N N . GLY A 1 73 ? 32.787 -19.634 14.843 1.00 45.41 73 GLY A N 1
ATOM 566 C CA . GLY A 1 73 ? 33.027 -21.032 14.483 1.00 45.41 73 GLY A CA 1
ATOM 567 C C . GLY A 1 73 ? 34.197 -21.682 15.223 1.00 45.41 73 GLY A C 1
ATOM 568 O O . GLY A 1 73 ? 34.828 -22.581 14.674 1.00 45.41 73 GLY A O 1
ATOM 569 N N . THR A 1 74 ? 34.511 -21.236 16.437 1.00 44.62 74 THR A N 1
ATOM 570 C CA . THR A 1 74 ? 35.590 -21.780 17.268 1.00 44.62 74 THR A CA 1
ATOM 571 C C . THR A 1 74 ? 35.163 -21.815 18.730 1.00 44.62 74 THR A C 1
ATOM 573 O O . THR A 1 74 ? 35.494 -20.915 19.492 1.00 44.62 74 THR A O 1
ATOM 576 N N . ASN A 1 75 ? 34.372 -22.828 19.086 1.00 34.00 75 ASN A N 1
ATOM 577 C CA . ASN A 1 75 ? 34.400 -23.585 20.348 1.00 34.00 75 ASN A CA 1
ATOM 578 C C . ASN A 1 75 ? 33.067 -24.328 20.489 1.00 34.00 75 ASN A C 1
ATOM 580 O O . ASN A 1 75 ? 32.089 -23.831 21.038 1.00 34.00 75 ASN A O 1
ATOM 584 N N . LEU A 1 76 ? 33.037 -25.545 19.950 1.00 48.38 76 LEU A N 1
ATOM 585 C CA . LEU A 1 76 ? 32.089 -26.562 20.378 1.00 48.38 76 LEU A CA 1
ATOM 586 C C . LEU A 1 76 ? 32.577 -27.066 21.735 1.00 48.38 76 LEU A C 1
ATOM 588 O O . LEU A 1 76 ? 33.464 -27.907 21.750 1.00 48.38 76 LEU A O 1
ATOM 592 N N . GLU A 1 77 ? 32.058 -26.516 22.831 1.00 40.66 77 GLU A N 1
ATOM 593 C CA . GLU A 1 77 ? 31.767 -27.243 24.076 1.00 40.66 77 GLU A CA 1
ATOM 594 C C . GLU A 1 77 ? 31.176 -26.296 25.136 1.00 40.66 77 GLU A C 1
ATOM 596 O O . GLU A 1 77 ? 31.720 -25.235 25.417 1.00 40.66 77 GLU A O 1
ATOM 601 N N . SER A 1 78 ? 30.035 -26.732 25.682 1.00 45.00 78 SER A N 1
ATOM 602 C CA . SER A 1 78 ? 29.369 -26.290 26.917 1.00 45.00 78 SER A CA 1
ATOM 603 C C . SER A 1 78 ? 29.106 -24.792 27.117 1.00 45.00 78 SER A C 1
ATOM 605 O O . SER A 1 78 ? 29.923 -24.111 27.712 1.00 45.00 78 SER A O 1
ATOM 607 N N . ASP A 1 79 ? 27.902 -24.345 26.744 1.00 40.78 79 ASP A N 1
ATOM 608 C CA . ASP A 1 79 ? 27.111 -23.365 27.521 1.00 40.78 79 ASP A CA 1
ATOM 609 C C . ASP A 1 79 ? 25.610 -23.523 27.183 1.00 40.78 79 ASP A C 1
ATOM 611 O O . ASP A 1 79 ? 24.878 -22.584 26.883 1.00 40.78 79 ASP A O 1
ATOM 615 N N . VAL A 1 80 ? 25.122 -24.771 27.206 1.00 45.28 80 VAL A N 1
ATOM 616 C CA . VAL A 1 80 ? 23.686 -25.093 27.032 1.00 45.28 80 VAL A CA 1
ATOM 617 C C . VAL A 1 80 ? 22.905 -24.885 28.346 1.00 45.28 80 VAL A C 1
ATOM 619 O O . VAL A 1 80 ? 21.727 -25.216 28.439 1.00 45.28 8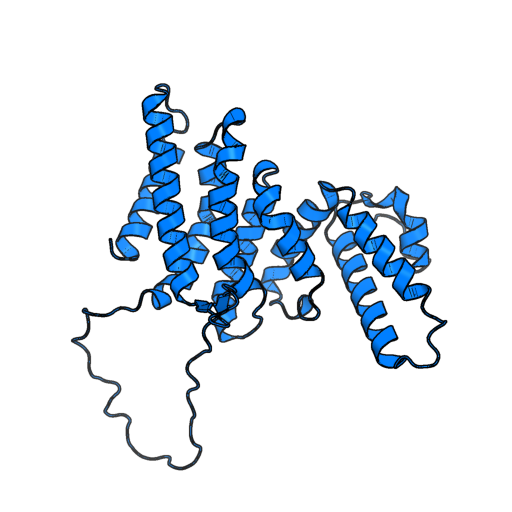0 VAL A O 1
ATOM 622 N N . GLU A 1 81 ? 23.528 -24.302 29.371 1.00 37.03 81 GLU A N 1
ATOM 623 C CA . GLU A 1 81 ? 22.932 -24.166 30.705 1.00 37.03 81 GLU A CA 1
ATOM 624 C C . GLU A 1 81 ? 22.286 -22.795 30.981 1.00 37.03 81 GLU A C 1
ATOM 626 O O . GLU A 1 81 ? 21.670 -22.629 32.028 1.00 37.03 81 GLU A O 1
ATOM 631 N N . ASP A 1 82 ? 22.305 -21.853 30.025 1.00 37.31 82 ASP A N 1
ATOM 632 C CA . ASP A 1 82 ? 21.626 -20.544 30.166 1.00 37.31 82 ASP A CA 1
ATOM 633 C C . ASP A 1 82 ? 20.311 -20.422 29.357 1.00 37.31 82 ASP A C 1
ATOM 635 O O . ASP A 1 82 ? 19.679 -19.372 29.289 1.00 37.31 82 ASP A O 1
ATOM 639 N N . MET A 1 83 ? 19.844 -21.519 28.746 1.00 46.53 83 MET A N 1
ATOM 640 C CA . MET A 1 83 ? 18.600 -21.558 27.950 1.00 46.53 83 MET A CA 1
ATOM 641 C C . MET A 1 83 ? 17.386 -22.123 28.712 1.00 46.53 83 MET A C 1
ATOM 643 O O . MET A 1 83 ? 16.346 -22.401 28.114 1.00 46.53 83 MET A O 1
ATOM 647 N N . LEU A 1 84 ? 17.492 -22.292 30.035 1.00 38.78 84 LEU A N 1
ATOM 648 C CA . LEU A 1 84 ? 16.442 -22.878 30.882 1.00 38.78 84 LEU A CA 1
ATOM 649 C C . LEU A 1 84 ? 16.130 -22.051 32.139 1.00 38.78 84 LEU A C 1
ATOM 651 O O . LEU A 1 84 ? 15.792 -22.610 33.180 1.00 38.78 84 LEU A O 1
ATOM 655 N N . SER A 1 85 ? 16.150 -20.722 32.045 1.00 32.19 85 SER A N 1
ATOM 656 C CA . SER A 1 85 ? 15.535 -19.842 33.047 1.00 32.19 85 SER A CA 1
ATOM 657 C C . SER A 1 85 ? 14.096 -19.456 32.642 1.00 32.19 85 SER A C 1
ATOM 659 O O . SER A 1 85 ? 13.871 -18.441 31.982 1.00 32.19 85 SER A O 1
ATOM 661 N N . PRO A 1 86 ? 13.059 -20.238 33.018 1.00 48.16 86 PRO A N 1
ATOM 662 C CA . PRO A 1 86 ? 11.690 -19.757 32.994 1.00 48.16 86 PRO A CA 1
ATOM 663 C C . PRO A 1 86 ? 11.445 -18.879 34.229 1.00 48.16 86 PRO A C 1
ATOM 665 O O . PRO A 1 86 ? 11.733 -19.279 35.353 1.00 48.16 86 PRO A O 1
ATOM 668 N N . ALA A 1 87 ? 10.824 -17.723 33.990 1.00 44.06 87 ALA A N 1
ATOM 669 C CA . ALA A 1 87 ? 10.374 -16.718 34.958 1.00 44.06 87 ALA A CA 1
ATOM 670 C C . ALA A 1 87 ? 11.441 -15.717 35.443 1.00 44.06 87 ALA A C 1
ATOM 672 O O . ALA A 1 87 ? 12.152 -15.958 36.410 1.00 44.06 87 ALA A O 1
ATOM 673 N N . MET A 1 88 ? 11.449 -14.517 34.845 1.00 40.72 88 MET A N 1
ATOM 674 C CA . MET A 1 88 ? 10.918 -13.294 35.481 1.00 40.72 88 MET A CA 1
ATOM 675 C C . MET A 1 88 ? 11.352 -12.027 34.716 1.00 40.72 88 MET A C 1
ATOM 677 O O . MET A 1 88 ? 12.096 -11.214 35.242 1.00 40.72 88 MET A O 1
ATOM 681 N N . GLU A 1 89 ? 10.843 -11.806 33.499 1.00 39.75 89 GLU A N 1
ATOM 682 C CA . GLU A 1 89 ? 10.880 -10.477 32.854 1.00 39.75 89 GLU A CA 1
ATOM 683 C C . GLU A 1 89 ? 9.562 -10.178 32.122 1.00 39.75 89 GLU A C 1
ATOM 685 O O . GLU A 1 89 ? 9.494 -9.927 30.923 1.00 39.75 89 GLU A O 1
ATOM 690 N N . THR A 1 90 ? 8.454 -10.175 32.863 1.00 43.00 90 THR A N 1
ATOM 691 C CA . THR A 1 90 ? 7.162 -9.651 32.382 1.00 43.00 90 THR A CA 1
ATOM 692 C C . THR A 1 90 ? 7.123 -8.116 32.321 1.00 43.00 90 THR A C 1
ATOM 694 O O . THR A 1 90 ? 6.060 -7.534 32.116 1.00 43.00 90 THR A O 1
ATOM 697 N N . SER A 1 91 ? 8.258 -7.435 32.505 1.00 41.16 91 SER A N 1
ATOM 698 C CA . SER A 1 91 ? 8.334 -5.977 32.628 1.00 41.16 91 SER A CA 1
ATOM 699 C C . SER A 1 91 ? 8.745 -5.237 31.353 1.00 41.16 91 SER A C 1
ATOM 701 O O . SER A 1 91 ? 8.504 -4.038 31.306 1.00 41.16 91 SER A O 1
ATOM 703 N N . ASN A 1 92 ? 9.266 -5.892 30.305 1.00 41.91 92 ASN A N 1
ATOM 704 C CA . ASN A 1 92 ? 9.661 -5.213 29.057 1.00 41.91 92 ASN A CA 1
ATOM 705 C C . ASN A 1 92 ? 9.464 -6.082 27.796 1.00 41.91 92 ASN A C 1
ATOM 707 O O . ASN A 1 92 ? 10.401 -6.294 27.027 1.00 41.91 92 ASN A O 1
ATOM 711 N N . ILE A 1 93 ? 8.240 -6.558 27.516 1.00 55.25 93 ILE A N 1
ATOM 712 C CA . ILE A 1 93 ? 7.948 -7.052 26.156 1.00 55.25 93 ILE A CA 1
ATOM 713 C C . ILE A 1 93 ? 8.082 -5.858 25.207 1.00 55.25 93 ILE A C 1
ATOM 715 O O . ILE A 1 93 ? 7.248 -4.948 25.215 1.00 55.25 93 ILE A O 1
ATOM 719 N N . THR A 1 94 ? 9.153 -5.840 24.414 1.00 68.38 94 THR A N 1
ATOM 720 C CA . THR A 1 94 ? 9.400 -4.764 23.457 1.00 68.38 94 THR A CA 1
ATOM 721 C C . THR A 1 94 ? 8.254 -4.725 22.438 1.00 68.38 94 THR A C 1
ATOM 723 O O . THR A 1 94 ? 7.874 -5.771 21.902 1.00 68.38 94 THR A O 1
ATOM 726 N N . PRO A 1 95 ? 7.677 -3.543 22.137 1.00 71.38 95 PRO A N 1
ATOM 727 C CA . PRO A 1 95 ? 6.553 -3.431 21.202 1.00 71.38 95 PRO A CA 1
ATOM 728 C C . PRO A 1 95 ? 6.797 -4.099 19.836 1.00 71.38 95 PRO A C 1
ATOM 730 O O . PRO A 1 95 ? 5.849 -4.580 19.217 1.00 71.38 95 PRO A O 1
ATOM 733 N N . SER A 1 96 ? 8.064 -4.215 19.415 1.00 81.81 96 SER A N 1
ATOM 734 C CA . SER A 1 96 ? 8.505 -4.846 18.163 1.00 81.81 96 SER A CA 1
ATOM 735 C C . SER A 1 96 ? 8.052 -6.293 17.984 1.00 81.81 96 SER A C 1
ATOM 737 O O . SER A 1 96 ? 7.770 -6.694 16.853 1.00 81.81 96 SER A O 1
ATOM 739 N N . VAL A 1 97 ? 7.902 -7.070 19.065 1.00 88.44 97 VAL A N 1
ATOM 740 C CA . VAL A 1 97 ? 7.443 -8.474 18.984 1.00 88.44 97 VAL A CA 1
ATOM 741 C C . VAL A 1 97 ? 6.034 -8.571 18.386 1.00 88.44 97 VAL A C 1
ATOM 743 O O . VAL A 1 97 ? 5.686 -9.560 17.748 1.00 88.44 97 VAL A O 1
ATOM 746 N N . TYR A 1 98 ? 5.233 -7.513 18.526 1.00 94.81 98 TYR A N 1
ATOM 747 C CA . TYR A 1 98 ? 3.854 -7.473 18.050 1.00 94.81 98 TYR A CA 1
ATOM 748 C C . TYR A 1 98 ? 3.683 -6.832 16.666 1.00 94.81 98 TYR A C 1
ATOM 750 O O . TYR A 1 98 ? 2.569 -6.821 16.145 1.00 94.81 98 TYR A O 1
ATOM 758 N N . SER A 1 99 ? 4.754 -6.313 16.059 1.00 96.06 99 SER A N 1
ATOM 759 C CA . SER A 1 99 ? 4.695 -5.592 14.776 1.00 96.06 99 SER A CA 1
ATOM 760 C C . SER A 1 99 ? 4.072 -6.418 13.645 1.00 96.06 99 SER A C 1
ATOM 762 O O . SER A 1 99 ? 3.152 -5.947 12.981 1.00 96.06 99 SER A O 1
ATOM 764 N N . VAL A 1 100 ? 4.505 -7.673 13.472 1.00 97.00 100 VAL A N 1
ATOM 765 C CA . VAL A 1 100 ? 3.957 -8.585 12.452 1.00 97.00 100 VAL A CA 1
ATOM 766 C C . VAL A 1 100 ? 2.468 -8.823 12.686 1.00 97.00 100 VAL A C 1
ATOM 768 O O . VAL A 1 100 ? 1.677 -8.727 11.756 1.00 97.00 100 VAL A O 1
ATOM 771 N N . HIS A 1 101 ? 2.067 -9.077 13.933 1.00 97.31 101 HIS A N 1
ATOM 772 C CA . HIS A 1 101 ? 0.664 -9.321 14.260 1.00 97.31 101 HIS A CA 1
ATOM 773 C C . HIS A 1 101 ? -0.208 -8.081 14.018 1.00 97.31 101 HIS A C 1
ATOM 775 O O . HIS A 1 101 ? -1.304 -8.201 13.480 1.00 97.31 101 HIS A O 1
ATOM 781 N N . ALA A 1 102 ? 0.293 -6.887 14.346 1.00 98.19 102 ALA A N 1
ATOM 782 C CA . ALA A 1 102 ? -0.383 -5.631 14.035 1.00 98.19 102 ALA A CA 1
ATOM 783 C C . ALA A 1 102 ? -0.584 -5.452 12.519 1.00 98.19 102 ALA A C 1
ATOM 785 O O . ALA A 1 102 ? -1.681 -5.104 12.088 1.00 98.19 102 ALA A O 1
ATOM 786 N N . LEU A 1 103 ? 0.444 -5.737 11.709 1.00 98.50 103 LEU A N 1
ATOM 787 C CA . LEU A 1 103 ? 0.352 -5.695 10.246 1.00 98.50 103 LEU A CA 1
ATOM 788 C C . LEU A 1 103 ? -0.676 -6.694 9.702 1.00 98.50 103 LEU A C 1
ATOM 790 O O . LEU A 1 103 ? -1.465 -6.330 8.833 1.00 98.50 103 LEU A O 1
ATOM 794 N N . THR A 1 104 ? -0.692 -7.923 10.223 1.00 98.31 104 THR A N 1
ATOM 795 C CA . THR A 1 104 ? -1.667 -8.952 9.834 1.00 98.31 104 THR A CA 1
ATOM 796 C C . THR A 1 104 ? -3.093 -8.539 10.190 1.00 98.31 104 THR A C 1
ATOM 798 O O . THR A 1 104 ? -3.982 -8.618 9.353 1.00 98.31 104 THR A O 1
ATOM 801 N N . LEU A 1 105 ? -3.328 -8.015 11.396 1.00 97.88 105 LEU A N 1
ATOM 802 C CA . LEU A 1 105 ? -4.660 -7.537 11.773 1.00 97.88 105 LEU A CA 1
ATOM 803 C C . LEU A 1 105 ? -5.132 -6.406 10.859 1.00 97.88 105 LEU A C 1
ATOM 805 O O . LEU A 1 105 ? -6.266 -6.427 10.385 1.00 97.88 105 LEU A O 1
ATOM 809 N N . LEU A 1 106 ? -4.264 -5.429 10.574 1.00 98.44 106 LEU A N 1
ATOM 810 C CA . LEU A 1 106 ? -4.595 -4.352 9.642 1.00 98.44 106 LEU A CA 1
ATOM 811 C C . LEU A 1 106 ? -4.921 -4.900 8.247 1.00 98.44 106 LEU A C 1
ATOM 813 O O . LEU A 1 106 ? -5.884 -4.432 7.639 1.00 98.44 106 LEU A O 1
ATOM 817 N N . SER A 1 107 ? -4.158 -5.877 7.743 1.00 98.19 107 SER A N 1
ATOM 818 C CA . SER A 1 107 ? -4.373 -6.445 6.405 1.00 98.19 107 SER A CA 1
ATOM 819 C C . SER A 1 107 ? -5.720 -7.156 6.260 1.00 98.19 107 SER A C 1
ATOM 821 O O . SER A 1 107 ? -6.309 -7.133 5.177 1.00 98.19 107 SER A O 1
ATOM 823 N N . GLU A 1 108 ? -6.228 -7.732 7.348 1.00 96.62 108 GLU A N 1
ATOM 824 C CA . GLU A 1 108 ? -7.507 -8.438 7.388 1.00 96.62 108 GLU A CA 1
ATOM 825 C C . GLU A 1 108 ? -8.704 -7.486 7.502 1.00 96.62 108 GLU A C 1
ATOM 827 O O . GLU A 1 108 ? -9.701 -7.664 6.798 1.00 96.62 108 GLU A O 1
ATOM 832 N N . VAL A 1 109 ? -8.620 -6.460 8.360 1.00 96.44 109 VAL A N 1
ATOM 833 C CA . VAL A 1 109 ? -9.815 -5.683 8.742 1.00 96.44 109 VAL A CA 1
ATOM 834 C C . VAL A 1 109 ? -9.873 -4.272 8.165 1.00 96.44 109 VAL A C 1
ATOM 836 O O . VAL A 1 109 ? -10.971 -3.764 7.952 1.00 96.44 109 VAL A O 1
ATOM 839 N N . LEU A 1 110 ? -8.735 -3.616 7.900 1.00 97.31 110 LEU A N 1
ATOM 840 C CA . LEU A 1 110 ? -8.703 -2.155 7.747 1.00 97.31 110 LEU A CA 1
ATOM 841 C C . LEU A 1 110 ? -9.568 -1.644 6.590 1.00 97.31 110 LEU A C 1
ATOM 843 O O . LEU A 1 110 ? -10.318 -0.688 6.767 1.00 97.31 110 LEU A O 1
ATOM 847 N N . ALA A 1 111 ? -9.473 -2.259 5.411 1.00 96.00 111 ALA A N 1
ATOM 848 C CA . ALA A 1 111 ? -10.180 -1.769 4.229 1.00 96.00 111 ALA A CA 1
ATOM 849 C C . ALA A 1 111 ? -11.709 -1.848 4.399 1.00 96.00 111 ALA A C 1
ATOM 851 O O . ALA A 1 111 ? -12.406 -0.860 4.169 1.00 96.00 111 ALA A O 1
ATOM 852 N N . HIS A 1 112 ? -12.211 -2.988 4.886 1.00 93.69 112 HIS A N 1
ATOM 853 C CA . HIS A 1 112 ? -13.634 -3.186 5.176 1.00 93.69 112 HIS A CA 1
ATOM 854 C C . HIS A 1 112 ? -14.112 -2.284 6.315 1.00 93.69 112 HIS A C 1
ATOM 856 O O . HIS A 1 112 ? -15.167 -1.666 6.214 1.00 93.69 112 HIS A O 1
ATOM 862 N N . LEU A 1 113 ? -13.317 -2.163 7.382 1.00 94.44 113 LEU A N 1
ATOM 863 C CA . LEU A 1 113 ? -13.627 -1.303 8.519 1.00 94.44 113 LEU A CA 1
ATOM 864 C C . LEU A 1 113 ? -13.843 0.149 8.071 1.00 94.44 113 LEU A C 1
ATOM 866 O O . LEU A 1 113 ? -14.834 0.775 8.438 1.00 94.44 113 LEU A O 1
ATOM 870 N N . LEU A 1 114 ? -12.936 0.679 7.248 1.00 94.62 114 LEU A N 1
ATOM 871 C CA . LEU A 1 114 ? -13.030 2.048 6.743 1.00 94.62 114 LEU A CA 1
ATOM 872 C C . LEU A 1 114 ? -14.216 2.240 5.792 1.00 94.62 114 LEU A C 1
ATOM 874 O O . LEU A 1 114 ? -14.859 3.286 5.847 1.00 94.62 114 LEU A O 1
ATOM 878 N N . ASP A 1 115 ? -14.531 1.246 4.960 1.00 92.88 115 ASP A N 1
ATOM 879 C CA . ASP A 1 115 ? -15.665 1.329 4.036 1.00 92.88 115 ASP A CA 1
ATOM 880 C C . ASP A 1 115 ? -17.017 1.369 4.763 1.00 92.88 115 ASP A C 1
ATOM 882 O O . ASP A 1 115 ? -17.912 2.105 4.353 1.00 92.88 115 ASP A O 1
ATOM 886 N N . MET A 1 116 ? -17.133 0.649 5.882 1.00 91.94 116 MET A N 1
ATOM 887 C CA . MET A 1 116 ? -18.346 0.614 6.705 1.00 91.94 116 MET A CA 1
ATOM 888 C C . MET A 1 116 ? -18.494 1.846 7.611 1.00 91.94 116 MET A C 1
ATOM 890 O O . MET A 1 116 ? -19.606 2.289 7.884 1.00 91.94 116 MET A O 1
ATOM 894 N N . VAL A 1 117 ? -17.385 2.410 8.102 1.00 92.31 117 VAL A N 1
ATOM 895 C CA . VAL A 1 117 ? -17.402 3.527 9.069 1.00 92.31 117 VAL A CA 1
ATOM 896 C C . VAL A 1 117 ? -17.515 4.900 8.394 1.00 92.31 117 VAL A C 1
ATOM 898 O O . VAL A 1 117 ? -18.063 5.843 8.981 1.00 92.31 117 VAL A O 1
ATOM 901 N N . PHE A 1 118 ? -16.993 5.046 7.175 1.00 90.56 118 PHE A N 1
ATOM 902 C CA . PHE A 1 118 ? -16.950 6.326 6.467 1.00 90.56 118 PHE A CA 1
ATOM 903 C C . PHE A 1 118 ? -17.878 6.323 5.251 1.00 90.56 118 PHE A C 1
ATOM 905 O O . PHE A 1 118 ? -17.595 5.703 4.223 1.00 90.56 118 PHE A O 1
ATOM 912 N N . TYR A 1 119 ? -18.964 7.094 5.346 1.00 85.62 119 TYR A N 1
ATOM 913 C CA . TYR A 1 119 ? -19.879 7.322 4.230 1.00 85.62 119 TYR A CA 1
ATOM 914 C C . TYR A 1 119 ? -19.206 8.076 3.079 1.00 85.62 119 TYR A C 1
ATOM 916 O O . TYR A 1 119 ? -18.188 8.748 3.250 1.00 85.62 119 TYR A O 1
ATOM 924 N N . SER A 1 120 ? -19.788 7.965 1.884 1.00 82.06 120 SER A N 1
ATOM 925 C CA . SER A 1 120 ? -19.200 8.429 0.621 1.00 82.06 120 SER A CA 1
ATOM 926 C C . SER A 1 120 ? -18.728 9.888 0.615 1.00 82.06 120 SER A C 1
ATOM 928 O O . SER A 1 120 ? -17.701 10.177 0.007 1.00 82.06 120 SER A O 1
ATOM 930 N N . ASP A 1 121 ? -19.430 10.797 1.293 1.00 83.44 121 ASP A N 1
ATOM 931 C CA . ASP A 1 121 ? -19.079 12.221 1.406 1.00 83.44 121 ASP A CA 1
ATOM 932 C C . ASP A 1 121 ? -17.961 12.504 2.427 1.00 83.44 121 ASP A C 1
ATOM 934 O O . ASP A 1 121 ? -17.344 13.568 2.402 1.00 83.44 121 ASP A O 1
ATOM 938 N N . GLU A 1 122 ? -17.648 11.540 3.294 1.00 85.50 122 GLU A N 1
ATOM 939 C CA . GLU A 1 122 ? -16.636 11.653 4.348 1.00 85.50 122 GLU A CA 1
ATOM 940 C C . GLU A 1 122 ? -15.371 10.827 4.065 1.00 85.50 122 GLU A C 1
ATOM 942 O O . GLU A 1 122 ? -14.381 10.965 4.788 1.00 85.50 122 GLU A O 1
ATOM 947 N N . LYS A 1 123 ? -15.347 10.021 2.992 1.00 86.44 123 LYS A N 1
ATOM 948 C CA . LYS A 1 123 ? -14.221 9.133 2.634 1.00 86.44 123 LYS A CA 1
ATOM 949 C C . LYS A 1 123 ? -12.884 9.857 2.443 1.00 86.44 123 LYS A C 1
ATOM 951 O O . LYS A 1 123 ? -11.831 9.266 2.673 1.00 86.44 123 LYS A O 1
ATOM 956 N N . GLU A 1 124 ? -12.884 11.147 2.105 1.00 88.75 124 GLU A N 1
ATOM 957 C CA . GLU A 1 124 ? -11.643 11.935 2.042 1.00 88.75 124 GLU A CA 1
ATOM 958 C C . GLU A 1 124 ? -10.967 12.122 3.412 1.00 88.75 124 GLU A C 1
ATOM 960 O O . GLU A 1 124 ? -9.744 12.271 3.477 1.00 88.75 124 GLU A O 1
ATOM 965 N N . ARG A 1 125 ? -11.720 12.055 4.519 1.00 90.75 125 ARG A N 1
ATOM 966 C CA . ARG A 1 125 ? -11.177 12.185 5.885 1.00 90.75 125 ARG A CA 1
ATOM 967 C C . ARG A 1 125 ? -10.290 11.013 6.294 1.00 90.75 125 ARG A C 1
ATOM 969 O O . ARG A 1 125 ? -9.528 11.136 7.246 1.00 90.75 125 ARG A O 1
ATOM 976 N N . VAL A 1 126 ? -10.366 9.902 5.567 1.00 94.19 126 VAL A N 1
ATOM 977 C CA . VAL A 1 126 ? -9.578 8.690 5.807 1.00 94.19 126 VAL A CA 1
ATOM 978 C C . VAL A 1 126 ? -8.152 8.818 5.256 1.00 94.19 126 VAL A C 1
ATOM 980 O O . VAL A 1 126 ? -7.240 8.128 5.708 1.00 94.19 126 VAL A O 1
ATOM 983 N N . ILE A 1 127 ? -7.920 9.729 4.302 1.00 96.00 127 ILE A N 1
ATOM 984 C CA . ILE A 1 127 ? -6.623 9.871 3.626 1.00 96.00 127 ILE A CA 1
ATOM 985 C C . ILE A 1 127 ? -5.458 10.132 4.594 1.00 96.00 127 ILE A C 1
ATOM 987 O O . ILE A 1 127 ? -4.451 9.440 4.455 1.00 96.00 127 ILE A O 1
ATOM 991 N N . PRO A 1 128 ? -5.536 11.063 5.569 1.00 96.50 128 PRO A N 1
ATOM 992 C CA . PRO A 1 128 ? -4.428 11.304 6.496 1.00 96.50 128 PRO A CA 1
ATOM 993 C C . PRO A 1 128 ? -4.045 10.060 7.306 1.00 96.50 128 PRO A C 1
ATOM 995 O O . PRO A 1 128 ? -2.859 9.765 7.441 1.00 96.50 128 PRO A O 1
ATOM 998 N N . LEU A 1 129 ? -5.040 9.299 7.770 1.00 97.31 129 LEU A N 1
ATOM 999 C CA . LEU A 1 129 ? -4.828 8.037 8.478 1.00 97.31 129 LEU A CA 1
ATOM 1000 C C . LEU A 1 129 ? -4.116 7.020 7.582 1.00 97.31 129 LEU A C 1
ATOM 1002 O O . LEU A 1 129 ? -3.105 6.446 7.975 1.00 97.31 129 LEU A O 1
ATOM 1006 N N . LEU A 1 130 ? -4.590 6.834 6.348 1.00 98.12 130 LEU A N 1
ATOM 1007 C CA . LEU A 1 130 ? -3.966 5.901 5.409 1.00 98.12 130 LEU A CA 1
ATOM 1008 C C . LEU A 1 130 ? -2.553 6.322 5.008 1.00 98.12 130 LEU A C 1
ATOM 1010 O O . LEU A 1 130 ? -1.692 5.463 4.871 1.00 98.12 130 LEU A O 1
ATOM 1014 N N . VAL A 1 131 ? -2.284 7.620 4.851 1.00 97.75 131 VAL A N 1
ATOM 1015 C CA . VAL A 1 131 ? -0.922 8.123 4.610 1.00 97.75 131 VAL A CA 1
ATOM 1016 C C . VAL A 1 131 ? -0.008 7.779 5.789 1.00 97.75 131 VAL A C 1
ATOM 1018 O O . VAL A 1 131 ? 1.122 7.348 5.562 1.00 97.75 131 VAL A O 1
ATOM 1021 N N . ASN A 1 132 ? -0.494 7.902 7.029 1.00 97.25 132 ASN A N 1
ATOM 1022 C CA . ASN A 1 132 ? 0.270 7.495 8.209 1.00 97.25 132 ASN A CA 1
ATOM 1023 C C . ASN A 1 132 ? 0.529 5.979 8.236 1.00 97.25 132 ASN A C 1
ATOM 1025 O O . ASN A 1 132 ? 1.655 5.541 8.450 1.00 97.25 132 ASN A O 1
ATOM 1029 N N . ILE A 1 133 ? -0.479 5.162 7.923 1.00 98.25 133 ILE A N 1
ATOM 1030 C CA . ILE A 1 133 ? -0.306 3.707 7.810 1.00 98.25 133 ILE A CA 1
ATOM 1031 C C . ILE A 1 133 ? 0.713 3.359 6.717 1.00 98.25 133 ILE A C 1
ATOM 1033 O O . ILE A 1 133 ? 1.621 2.562 6.954 1.00 98.25 133 ILE A O 1
ATOM 1037 N N . MET A 1 134 ? 0.640 4.001 5.548 1.00 98.00 134 MET A N 1
ATOM 1038 C CA . MET A 1 134 ? 1.605 3.784 4.468 1.00 98.00 134 MET A CA 1
ATOM 1039 C C . MET A 1 134 ? 3.033 4.180 4.866 1.00 98.00 134 MET A C 1
ATOM 1041 O O . MET A 1 134 ? 3.978 3.511 4.448 1.00 98.00 134 MET A O 1
ATOM 1045 N N . HIS A 1 135 ? 3.211 5.195 5.718 1.00 96.44 135 HIS A N 1
ATOM 1046 C CA . HIS A 1 135 ? 4.524 5.568 6.254 1.00 96.44 135 HIS A CA 1
ATOM 1047 C C . HIS A 1 135 ? 5.195 4.420 7.030 1.00 96.44 135 HIS A C 1
ATOM 1049 O O . HIS A 1 135 ? 6.410 4.249 6.926 1.00 96.44 135 HIS A O 1
ATOM 1055 N N . TYR A 1 136 ? 4.417 3.596 7.740 1.00 97.19 136 TYR A N 1
ATOM 1056 C CA . TYR A 1 136 ? 4.915 2.385 8.401 1.00 97.19 136 TYR A CA 1
ATOM 1057 C C . TYR A 1 136 ? 5.022 1.181 7.455 1.00 97.19 136 TYR A C 1
ATOM 1059 O O . TYR A 1 136 ? 5.924 0.363 7.598 1.00 97.19 136 TYR A O 1
ATOM 1067 N N . VAL A 1 137 ? 4.132 1.060 6.470 1.00 98.12 137 VAL A N 1
ATOM 1068 C CA . VAL A 1 137 ? 4.065 -0.101 5.562 1.00 98.12 137 VAL A CA 1
ATOM 1069 C C . VAL A 1 137 ? 5.181 -0.100 4.510 1.00 98.12 137 VAL A C 1
ATOM 1071 O O . VAL A 1 137 ? 5.790 -1.140 4.260 1.00 98.12 137 VAL A O 1
ATOM 1074 N N . VAL A 1 138 ? 5.480 1.046 3.889 1.00 97.75 138 VAL A N 1
ATOM 1075 C CA . VAL A 1 138 ? 6.442 1.140 2.769 1.00 97.75 138 VAL A CA 1
ATOM 1076 C C . VAL A 1 138 ? 7.855 0.646 3.120 1.00 97.75 138 VAL A C 1
ATOM 1078 O O . VAL A 1 138 ? 8.426 -0.078 2.305 1.00 97.75 138 VAL A O 1
ATOM 1081 N N . PRO A 1 139 ? 8.435 0.957 4.295 1.00 97.12 139 PRO A N 1
ATOM 1082 C CA . PRO A 1 139 ? 9.738 0.423 4.703 1.00 97.12 139 PRO A CA 1
ATOM 1083 C C . PRO A 1 139 ? 9.813 -1.105 4.663 1.00 97.12 139 PRO A C 1
ATOM 1085 O O . PRO A 1 139 ? 10.792 -1.665 4.168 1.00 97.12 139 PRO A O 1
ATOM 1088 N N . TYR A 1 140 ? 8.757 -1.785 5.118 1.00 97.81 140 TYR A N 1
ATOM 1089 C CA . TYR A 1 140 ? 8.663 -3.239 5.039 1.00 97.81 140 TYR A CA 1
ATOM 1090 C C . TYR A 1 140 ? 8.591 -3.723 3.592 1.00 97.81 140 TYR A C 1
ATOM 1092 O O . TYR A 1 140 ? 9.226 -4.717 3.264 1.00 97.81 140 TYR A O 1
ATOM 1100 N N . LEU A 1 141 ? 7.876 -3.015 2.715 1.00 97.81 141 LEU A N 1
ATOM 1101 C CA . LEU A 1 141 ? 7.760 -3.367 1.295 1.00 97.81 141 LEU A CA 1
ATOM 1102 C C . LEU A 1 141 ? 9.039 -3.125 0.482 1.00 97.81 141 LEU A C 1
ATOM 1104 O O . LEU A 1 141 ? 9.166 -3.682 -0.603 1.00 97.81 141 LEU A O 1
ATOM 1108 N N . ARG A 1 142 ? 9.980 -2.317 0.983 1.00 95.88 142 ARG A N 1
ATOM 1109 C CA . ARG A 1 142 ? 11.306 -2.125 0.365 1.00 95.88 142 ARG A CA 1
ATOM 1110 C C . ARG A 1 142 ? 12.327 -3.178 0.788 1.00 95.88 142 ARG A C 1
ATOM 1112 O O . ARG A 1 142 ? 13.365 -3.317 0.152 1.00 95.88 142 ARG A O 1
ATOM 1119 N N . ASN A 1 143 ? 12.079 -3.892 1.885 1.00 95.19 143 ASN A N 1
ATOM 1120 C CA . ASN A 1 143 ? 13.051 -4.812 2.459 1.00 95.19 143 ASN A CA 1
ATOM 1121 C C . ASN A 1 143 ? 12.713 -6.266 2.095 1.00 95.19 143 ASN A C 1
ATOM 1123 O O . ASN A 1 143 ? 11.741 -6.837 2.582 1.00 95.19 143 ASN A O 1
ATOM 1127 N N . HIS A 1 144 ? 13.556 -6.893 1.278 1.00 95.19 144 HIS A N 1
ATOM 1128 C CA . HIS A 1 144 ? 13.373 -8.272 0.810 1.00 95.19 144 HIS A CA 1
ATOM 1129 C C . HIS A 1 144 ? 14.158 -9.314 1.636 1.00 95.19 144 HIS A C 1
ATOM 1131 O O . HIS A 1 144 ? 14.365 -10.440 1.190 1.00 95.19 144 HIS A O 1
ATOM 1137 N N . SER A 1 145 ? 14.626 -8.962 2.842 1.00 93.69 145 SER A N 1
ATOM 1138 C CA . SER A 1 145 ? 15.360 -9.901 3.701 1.00 93.69 145 SER A CA 1
ATOM 1139 C C . SER A 1 145 ? 14.464 -11.019 4.244 1.00 93.69 145 SER A C 1
ATOM 1141 O O . SER A 1 145 ? 13.274 -10.825 4.495 1.00 93.69 145 SER A O 1
ATOM 1143 N N . ALA A 1 146 ? 15.059 -12.186 4.514 1.00 92.81 146 ALA A N 1
ATOM 1144 C CA . ALA A 1 146 ? 14.345 -13.331 5.083 1.00 92.81 146 ALA A CA 1
ATOM 1145 C C . ALA A 1 146 ? 13.687 -13.012 6.440 1.00 92.81 146 ALA A C 1
ATOM 1147 O O . ALA A 1 146 ? 12.558 -13.428 6.688 1.00 92.81 146 ALA A O 1
ATOM 1148 N N . HIS A 1 147 ? 14.357 -12.221 7.287 1.00 92.69 147 HIS A N 1
ATOM 1149 C CA . HIS A 1 147 ? 13.815 -11.746 8.565 1.00 92.69 147 HIS A CA 1
ATOM 1150 C C . HIS A 1 147 ? 12.526 -10.932 8.383 1.00 92.69 147 HIS A C 1
ATOM 1152 O O . HIS A 1 147 ? 11.586 -11.065 9.161 1.00 92.69 147 HIS A O 1
ATOM 1158 N N . ASN A 1 148 ? 12.468 -10.111 7.334 1.00 95.50 148 ASN A N 1
ATOM 1159 C CA . ASN A 1 148 ? 11.326 -9.255 7.058 1.00 95.50 148 ASN A CA 1
ATOM 1160 C C . ASN A 1 148 ? 10.155 -9.978 6.369 1.00 95.50 148 ASN A C 1
ATOM 1162 O O . ASN A 1 148 ? 9.060 -9.426 6.278 1.00 95.50 148 ASN A O 1
ATOM 1166 N N . ALA A 1 149 ? 10.353 -11.202 5.875 1.00 96.06 149 ALA A N 1
ATOM 1167 C CA . ALA A 1 149 ? 9.371 -11.890 5.039 1.00 96.06 149 ALA A CA 1
ATOM 1168 C C . ALA A 1 149 ? 7.941 -11.952 5.632 1.00 96.06 149 ALA A C 1
ATOM 1170 O O . ALA A 1 149 ? 6.995 -11.742 4.870 1.00 96.06 149 ALA A O 1
ATOM 1171 N N . PRO A 1 150 ? 7.723 -12.188 6.946 1.00 96.81 150 PRO A N 1
ATOM 1172 C CA . PRO A 1 150 ? 6.379 -12.154 7.529 1.00 96.81 150 PRO A CA 1
ATOM 1173 C C . PRO A 1 150 ? 5.722 -10.768 7.444 1.00 96.81 150 PRO A C 1
ATOM 1175 O O . PRO A 1 150 ? 4.583 -10.656 6.991 1.00 96.81 150 PRO A O 1
ATOM 1178 N N . SER A 1 151 ? 6.456 -9.710 7.808 1.00 97.94 151 SER A N 1
ATOM 1179 C CA . SER A 1 151 ? 5.984 -8.323 7.713 1.00 97.94 151 SER A CA 1
ATOM 1180 C C . SER A 1 151 ? 5.715 -7.924 6.266 1.00 97.94 151 SER A C 1
ATOM 1182 O O . SER A 1 151 ? 4.683 -7.325 5.977 1.00 97.94 151 SER A O 1
ATOM 1184 N N . TYR A 1 152 ? 6.603 -8.303 5.340 1.00 98.25 152 TYR A N 1
ATOM 1185 C CA . TYR A 1 152 ? 6.433 -8.056 3.909 1.00 98.25 152 TYR A CA 1
ATOM 1186 C C . TYR A 1 152 ? 5.114 -8.653 3.401 1.00 98.25 152 TYR A C 1
ATOM 1188 O O . TYR A 1 152 ? 4.323 -7.940 2.788 1.00 98.25 152 TYR A O 1
ATOM 1196 N N . ARG A 1 153 ? 4.837 -9.934 3.696 1.00 98.50 153 ARG A N 1
ATOM 1197 C CA . ARG A 1 153 ? 3.588 -10.605 3.284 1.00 98.50 153 ARG A CA 1
ATOM 1198 C C . ARG A 1 153 ? 2.349 -9.871 3.799 1.00 98.50 153 ARG A C 1
ATOM 1200 O O . ARG A 1 153 ? 1.458 -9.565 3.009 1.00 98.50 153 ARG A O 1
ATOM 1207 N N . ALA A 1 154 ? 2.319 -9.544 5.092 1.00 98.62 154 ALA A N 1
ATOM 1208 C CA . ALA A 1 154 ? 1.201 -8.821 5.696 1.00 98.62 154 ALA A CA 1
ATOM 1209 C C . ALA A 1 154 ? 1.007 -7.427 5.067 1.00 98.62 154 ALA A C 1
ATOM 1211 O O . ALA A 1 154 ? -0.116 -7.038 4.746 1.00 98.62 154 ALA A O 1
ATOM 1212 N N . CYS A 1 155 ? 2.099 -6.704 4.804 1.00 98.75 155 CYS A N 1
ATOM 1213 C CA . CYS A 1 155 ? 2.075 -5.398 4.146 1.00 98.75 155 CYS A CA 1
ATOM 1214 C C . CYS A 1 155 ? 1.559 -5.450 2.702 1.00 98.75 155 CYS A C 1
ATOM 1216 O O . CYS A 1 155 ? 0.780 -4.581 2.307 1.00 98.75 155 CYS A O 1
ATOM 1218 N N . VAL A 1 156 ? 1.967 -6.446 1.904 1.00 98.62 156 VAL A N 1
ATOM 1219 C CA . VAL A 1 156 ? 1.469 -6.587 0.523 1.00 98.62 156 VAL A CA 1
ATOM 1220 C C . VAL A 1 156 ? -0.018 -6.947 0.535 1.00 98.62 156 VAL A C 1
ATOM 1222 O O . VAL A 1 156 ? -0.782 -6.369 -0.235 1.00 98.62 156 VAL A O 1
ATOM 1225 N N . GLN A 1 157 ? -0.456 -7.834 1.433 1.00 98.69 157 GLN A N 1
ATOM 1226 C CA . GLN A 1 157 ? -1.877 -8.152 1.603 1.00 98.69 157 GLN A CA 1
ATOM 1227 C C . GLN A 1 157 ? -2.692 -6.910 1.996 1.00 98.69 157 GLN A C 1
ATOM 1229 O O . GLN A 1 157 ? -3.744 -6.657 1.409 1.00 98.69 157 GLN A O 1
ATOM 1234 N N . LEU A 1 158 ? -2.188 -6.096 2.930 1.00 98.81 158 LEU A N 1
ATOM 1235 C CA . LEU A 1 158 ? -2.826 -4.845 3.341 1.00 98.81 158 LEU A CA 1
ATOM 1236 C C . LEU A 1 158 ? -2.964 -3.870 2.168 1.00 98.81 158 LEU A C 1
ATOM 1238 O O . LEU A 1 158 ? -4.057 -3.369 1.905 1.00 98.81 158 LEU A O 1
ATOM 1242 N N . LEU A 1 159 ? -1.874 -3.621 1.438 1.00 98.75 159 LEU A N 1
ATOM 1243 C CA . LEU A 1 159 ? -1.896 -2.734 0.277 1.00 98.75 159 LEU A CA 1
ATOM 1244 C C . LEU A 1 159 ? -2.838 -3.261 -0.815 1.00 98.75 159 LEU A C 1
ATOM 1246 O O . LEU A 1 159 ? -3.592 -2.485 -1.396 1.00 98.75 159 LEU A O 1
ATOM 1250 N N . SER A 1 160 ? -2.851 -4.574 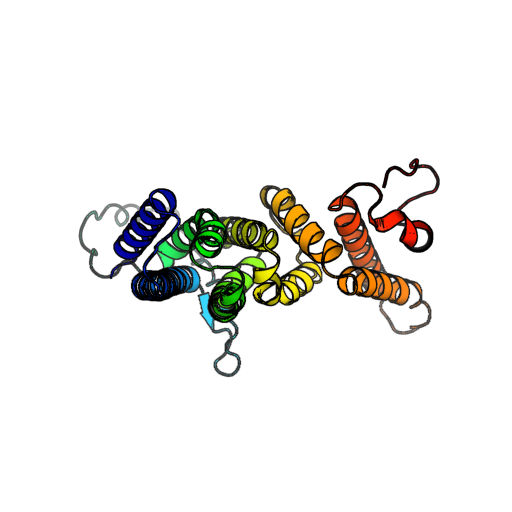-1.049 1.00 98.56 160 SER A N 1
ATOM 1251 C CA . SER A 1 160 ? -3.778 -5.225 -1.978 1.00 98.56 160 SER A CA 1
ATOM 1252 C C . SER A 1 160 ? -5.232 -4.996 -1.574 1.00 98.56 160 SER A C 1
ATOM 1254 O O . SER A 1 160 ? -6.022 -4.553 -2.405 1.00 98.56 160 SER A O 1
ATOM 1256 N N . SER A 1 161 ? -5.573 -5.218 -0.303 1.00 98.50 161 SER A N 1
ATOM 1257 C CA . SER A 1 161 ? -6.915 -4.994 0.247 1.00 98.50 161 SER A CA 1
ATOM 1258 C C . SER A 1 161 ? -7.357 -3.532 0.099 1.00 98.50 161 SER A C 1
ATOM 1260 O O . SER A 1 161 ? -8.430 -3.250 -0.430 1.00 98.50 161 SER A O 1
ATOM 1262 N N . LEU A 1 162 ? -6.489 -2.579 0.459 1.00 98.19 162 LEU A N 1
ATOM 1263 C CA . LEU A 1 162 ? -6.760 -1.146 0.301 1.00 98.19 162 LEU A CA 1
ATOM 1264 C C . LEU A 1 162 ? -6.912 -0.735 -1.169 1.00 98.19 162 LEU A C 1
ATOM 1266 O O . LEU A 1 162 ? -7.735 0.130 -1.472 1.00 98.19 162 LEU A O 1
ATOM 1270 N N . SER A 1 163 ? -6.130 -1.329 -2.076 1.00 97.62 163 SER A N 1
ATOM 1271 C CA . SER A 1 163 ? -6.083 -0.926 -3.487 1.00 97.62 163 SER A CA 1
ATOM 1272 C C . SER A 1 163 ? -7.406 -1.112 -4.232 1.00 97.62 163 SER A C 1
ATOM 1274 O O . SER A 1 163 ? -7.663 -0.360 -5.172 1.00 97.62 163 SER A O 1
ATOM 1276 N N . GLY A 1 164 ? -8.263 -2.031 -3.770 1.00 95.94 164 GLY A N 1
ATOM 1277 C CA . GLY A 1 164 ? -9.599 -2.260 -4.333 1.00 95.94 164 GLY A CA 1
ATOM 1278 C C . GLY A 1 164 ? -10.601 -1.133 -4.061 1.00 95.94 164 GLY A C 1
ATOM 1279 O O . GLY A 1 164 ? -11.671 -1.096 -4.662 1.00 95.94 164 GLY A O 1
ATOM 1280 N N . TYR A 1 165 ? -10.267 -0.179 -3.188 1.00 94.69 165 TYR A N 1
ATOM 1281 C CA . TYR A 1 165 ? -11.145 0.927 -2.823 1.00 94.69 165 TYR A CA 1
ATOM 1282 C C . TYR A 1 165 ? -10.636 2.243 -3.413 1.00 94.69 165 TYR A C 1
ATOM 1284 O O . TYR A 1 165 ? -9.622 2.791 -2.985 1.00 94.69 165 TYR A O 1
ATOM 1292 N N . GLN A 1 166 ? -11.375 2.818 -4.366 1.00 92.31 166 GLN A N 1
ATOM 1293 C CA . GLN A 1 166 ? -10.939 4.015 -5.102 1.00 92.31 166 GLN A CA 1
ATOM 1294 C C . GLN A 1 166 ? -10.562 5.199 -4.194 1.00 92.31 166 GLN A C 1
ATOM 1296 O O . GLN A 1 166 ? -9.611 5.928 -4.485 1.00 92.31 166 GLN A O 1
ATOM 1301 N N . TYR A 1 167 ? -11.280 5.388 -3.085 1.00 93.31 167 TYR A N 1
ATOM 1302 C CA . TYR A 1 167 ? -11.037 6.498 -2.164 1.00 93.31 167 TYR A CA 1
ATOM 1303 C C . TYR A 1 167 ? -9.691 6.391 -1.432 1.00 93.31 167 TYR A C 1
ATOM 1305 O O . TYR A 1 167 ? -9.150 7.415 -1.033 1.00 93.31 167 TYR A O 1
ATOM 1313 N N . THR A 1 168 ? -9.098 5.200 -1.301 1.00 96.31 168 THR A N 1
ATOM 1314 C CA . THR A 1 168 ? -7.801 5.007 -0.621 1.00 96.31 168 THR A CA 1
ATOM 1315 C C . THR A 1 168 ? -6.619 5.398 -1.511 1.00 96.31 168 THR A C 1
ATOM 1317 O O . THR A 1 168 ? -5.523 5.676 -1.022 1.00 96.31 168 THR A O 1
ATOM 1320 N N . ARG A 1 169 ? -6.838 5.456 -2.832 1.00 95.00 169 ARG A N 1
ATOM 13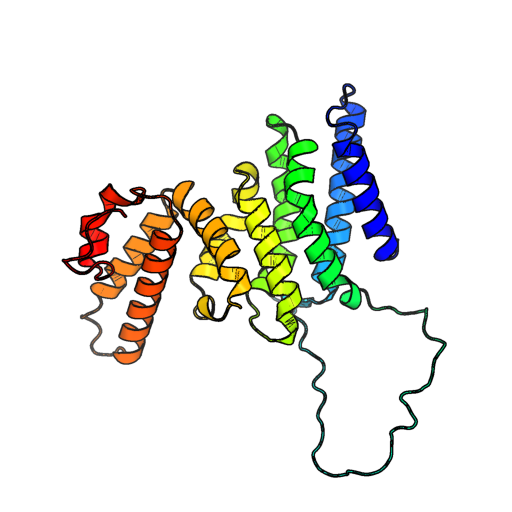21 C CA . ARG A 1 169 ? -5.809 5.565 -3.876 1.00 95.00 169 ARG A CA 1
ATOM 1322 C C . ARG A 1 169 ? -4.777 6.660 -3.635 1.00 95.00 169 ARG A C 1
ATOM 1324 O O . ARG A 1 169 ? -3.587 6.458 -3.880 1.00 95.00 169 ARG A O 1
ATOM 1331 N N . ARG A 1 170 ? -5.219 7.833 -3.169 1.00 95.06 170 ARG A N 1
ATOM 1332 C CA . ARG A 1 170 ? -4.338 8.989 -2.925 1.00 95.06 170 ARG A CA 1
ATOM 1333 C C . ARG A 1 170 ? -3.245 8.688 -1.897 1.00 95.06 170 ARG A C 1
ATOM 1335 O O . ARG A 1 170 ? -2.189 9.304 -1.988 1.00 95.06 170 ARG A O 1
ATOM 1342 N N . ALA A 1 171 ? -3.478 7.759 -0.970 1.00 97.06 171 ALA A N 1
ATOM 1343 C CA . ALA A 1 171 ? -2.526 7.418 0.080 1.00 97.06 171 ALA A CA 1
ATOM 1344 C C . ALA A 1 171 ? -1.389 6.497 -0.392 1.00 97.06 171 ALA A C 1
ATOM 1346 O O . ALA A 1 171 ? -0.308 6.547 0.182 1.00 97.06 171 ALA A O 1
ATOM 1347 N N . TRP A 1 172 ? -1.605 5.676 -1.429 1.00 97.25 172 TRP A N 1
ATOM 1348 C CA . TRP A 1 172 ? -0.671 4.596 -1.776 1.00 97.25 172 TRP A CA 1
ATOM 1349 C C . TRP A 1 172 ? -0.156 4.607 -3.218 1.00 97.25 172 TRP A C 1
ATOM 1351 O O . TRP A 1 172 ? 0.906 4.043 -3.472 1.00 97.25 172 TRP A O 1
ATOM 1361 N N . LYS A 1 173 ? -0.851 5.245 -4.175 1.00 96.31 173 LYS A N 1
ATOM 1362 C CA . LYS A 1 173 ? -0.537 5.094 -5.613 1.00 96.31 173 LYS A CA 1
ATOM 1363 C C . LYS A 1 173 ? 0.906 5.439 -5.983 1.00 96.31 173 LYS A C 1
ATOM 1365 O O . LYS A 1 173 ? 1.501 4.769 -6.819 1.00 96.31 173 LYS A O 1
ATOM 1370 N N . LYS A 1 174 ? 1.456 6.487 -5.362 1.00 95.56 174 LYS A N 1
ATOM 1371 C CA . LYS A 1 174 ? 2.825 6.941 -5.617 1.00 95.56 174 LYS A CA 1
ATOM 1372 C C . LYS A 1 174 ? 3.817 5.900 -5.108 1.00 95.56 174 LYS A C 1
ATOM 1374 O O . LYS A 1 174 ? 4.645 5.432 -5.871 1.00 95.56 174 LYS A O 1
ATOM 1379 N N . GLU A 1 175 ? 3.670 5.498 -3.850 1.00 96.75 175 GLU A N 1
ATOM 1380 C CA . GLU A 1 175 ? 4.573 4.538 -3.217 1.00 96.75 175 GLU A CA 1
ATOM 1381 C C . GLU A 1 175 ? 4.517 3.165 -3.901 1.00 96.75 175 GLU A C 1
ATOM 1383 O O . GLU A 1 175 ? 5.554 2.546 -4.097 1.00 96.75 175 GLU A O 1
ATOM 1388 N N . ALA A 1 176 ? 3.340 2.708 -4.342 1.00 97.44 176 ALA A N 1
ATOM 1389 C CA . ALA A 1 176 ? 3.213 1.465 -5.106 1.00 97.44 176 ALA A CA 1
ATOM 1390 C C . ALA A 1 176 ? 3.930 1.531 -6.463 1.00 97.44 176 ALA A C 1
ATOM 1392 O O . ALA A 1 176 ? 4.578 0.563 -6.858 1.00 97.44 176 ALA A O 1
ATOM 1393 N N . PHE A 1 177 ? 3.842 2.663 -7.169 1.00 96.69 177 PHE A N 1
ATOM 1394 C CA . PHE A 1 177 ? 4.572 2.851 -8.421 1.00 96.69 177 PHE A CA 1
ATOM 1395 C C . PHE A 1 177 ? 6.085 2.953 -8.192 1.00 96.69 177 PHE A C 1
ATOM 1397 O O . PHE A 1 177 ? 6.851 2.339 -8.929 1.00 96.69 177 PHE A O 1
ATOM 1404 N N . ASP A 1 178 ? 6.516 3.661 -7.146 1.00 96.56 178 ASP A N 1
ATOM 1405 C CA . ASP A 1 178 ? 7.929 3.772 -6.770 1.00 96.56 178 ASP A CA 1
ATOM 1406 C C . ASP A 1 178 ? 8.508 2.393 -6.397 1.00 96.56 178 ASP A C 1
ATOM 1408 O O . ASP A 1 178 ? 9.581 2.034 -6.876 1.00 96.56 178 ASP A O 1
ATOM 1412 N N . LEU A 1 179 ? 7.770 1.581 -5.627 1.00 97.56 179 LEU A N 1
ATOM 1413 C CA . LEU A 1 179 ? 8.122 0.187 -5.321 1.00 97.56 179 LEU A CA 1
ATOM 1414 C C . LEU A 1 179 ? 8.205 -0.667 -6.588 1.00 97.56 179 LEU A C 1
ATOM 1416 O O . LEU A 1 179 ? 9.150 -1.429 -6.752 1.00 97.56 179 LEU A O 1
ATOM 1420 N N . PHE A 1 180 ? 7.250 -0.524 -7.507 1.00 97.19 180 PHE A N 1
ATOM 1421 C CA . PHE A 1 180 ? 7.260 -1.249 -8.776 1.00 97.19 180 PHE A CA 1
ATOM 1422 C C . PHE A 1 180 ? 8.471 -0.889 -9.651 1.00 97.19 180 PHE A C 1
ATOM 1424 O O . PHE A 1 180 ? 9.024 -1.749 -10.342 1.00 97.19 180 PHE A O 1
ATOM 1431 N N . MET A 1 181 ? 8.910 0.372 -9.603 1.00 95.88 181 MET A N 1
ATOM 1432 C CA . MET A 1 181 ? 10.107 0.865 -10.292 1.00 95.88 181 MET A CA 1
ATOM 1433 C C . MET A 1 181 ? 11.417 0.548 -9.564 1.00 95.88 181 MET A C 1
ATOM 1435 O O . MET A 1 181 ? 12.486 0.754 -10.144 1.00 95.88 181 MET A O 1
ATOM 1439 N N . ASP A 1 182 ? 11.364 0.008 -8.348 1.00 95.00 182 ASP A N 1
ATOM 1440 C CA . ASP A 1 182 ? 12.555 -0.376 -7.601 1.00 95.00 182 ASP A CA 1
ATOM 1441 C C . ASP A 1 182 ? 13.278 -1.558 -8.288 1.00 95.00 182 ASP A C 1
ATOM 1443 O O . ASP A 1 182 ? 12.620 -2.499 -8.755 1.00 95.00 182 ASP A O 1
ATOM 1447 N N . PRO A 1 183 ? 14.621 -1.543 -8.406 1.00 93.69 183 PRO A N 1
ATOM 1448 C CA . PRO A 1 183 ? 15.381 -2.649 -8.996 1.00 93.69 183 PRO A CA 1
ATOM 1449 C C . PRO A 1 183 ? 15.177 -3.994 -8.287 1.00 93.69 183 PRO A C 1
ATOM 1451 O O . PRO A 1 183 ? 15.245 -5.045 -8.925 1.00 93.69 183 PRO A O 1
ATOM 1454 N N . SER A 1 184 ? 14.904 -3.969 -6.981 1.00 94.19 184 SER A N 1
ATOM 1455 C CA . SER A 1 184 ? 14.696 -5.156 -6.152 1.00 94.19 184 SER A CA 1
ATOM 1456 C C . SER A 1 184 ? 13.254 -5.669 -6.153 1.00 94.19 184 SER A C 1
ATOM 1458 O O . SER A 1 184 ? 13.017 -6.746 -5.620 1.00 94.19 184 SER A O 1
ATOM 1460 N N . PHE A 1 185 ? 12.308 -4.993 -6.823 1.00 96.12 185 PHE A N 1
ATOM 1461 C CA . PHE A 1 185 ? 10.878 -5.341 -6.813 1.00 96.12 185 PHE A CA 1
ATOM 1462 C C . PHE A 1 185 ? 10.604 -6.842 -7.013 1.00 96.12 185 PHE A C 1
ATOM 1464 O O . PHE A 1 185 ? 9.869 -7.471 -6.252 1.00 96.12 185 PHE A O 1
ATOM 1471 N N . PHE A 1 186 ? 11.245 -7.451 -8.015 1.00 95.69 186 PHE A N 1
ATOM 1472 C CA . PHE A 1 186 ? 11.056 -8.865 -8.355 1.00 95.69 186 PHE A CA 1
ATOM 1473 C C . PHE A 1 186 ? 11.797 -9.856 -7.439 1.00 95.69 186 PHE A C 1
ATOM 1475 O O . PHE A 1 186 ? 11.764 -11.052 -7.717 1.00 95.69 186 PHE A O 1
ATOM 1482 N N . GLN A 1 187 ? 12.446 -9.394 -6.366 1.00 94.62 187 GLN A N 1
ATOM 1483 C CA . GLN A 1 187 ? 13.015 -10.234 -5.300 1.00 94.62 187 GLN A CA 1
ATOM 1484 C C . GLN A 1 187 ? 11.971 -10.607 -4.232 1.00 94.62 187 GLN A C 1
ATOM 1486 O O . GLN A 1 187 ? 12.298 -11.216 -3.217 1.00 94.62 187 GLN A O 1
ATOM 1491 N N . MET A 1 188 ? 10.708 -10.214 -4.425 1.00 91.56 188 MET A N 1
ATOM 1492 C CA . MET A 1 188 ? 9.584 -10.609 -3.573 1.00 91.56 188 MET A CA 1
ATOM 1493 C C . MET A 1 188 ? 9.381 -12.134 -3.518 1.00 91.56 188 MET A C 1
ATOM 1495 O O . MET A 1 188 ? 9.621 -12.850 -4.490 1.00 91.56 188 MET A O 1
ATOM 1499 N N . ASP A 1 189 ? 8.863 -12.617 -2.387 1.00 89.81 189 ASP A N 1
ATOM 1500 C CA . ASP A 1 189 ? 8.415 -14.004 -2.229 1.00 89.81 189 ASP A CA 1
ATOM 1501 C C . ASP A 1 189 ? 7.248 -14.315 -3.189 1.00 89.81 189 ASP A C 1
ATOM 1503 O O . ASP A 1 189 ? 6.348 -13.494 -3.385 1.00 89.81 189 ASP A O 1
ATOM 1507 N N . ALA A 1 190 ? 7.246 -15.516 -3.776 1.00 93.31 190 ALA A N 1
ATOM 1508 C CA . ALA A 1 190 ? 6.255 -15.928 -4.771 1.00 93.31 190 ALA A CA 1
ATOM 1509 C C . ALA A 1 190 ? 4.799 -15.870 -4.258 1.00 93.31 190 ALA A C 1
ATOM 1511 O O . ALA A 1 190 ? 3.887 -15.586 -5.036 1.00 93.31 190 ALA A O 1
ATOM 1512 N N . SER A 1 191 ? 4.571 -16.075 -2.954 1.00 95.19 191 SER A N 1
ATOM 1513 C CA . SER A 1 191 ? 3.241 -15.968 -2.328 1.00 95.19 191 SER A CA 1
ATOM 1514 C C . SER A 1 191 ? 2.650 -14.553 -2.390 1.00 95.19 191 SER A C 1
ATOM 1516 O O . SER A 1 191 ? 1.433 -14.383 -2.309 1.00 95.19 191 SER A O 1
ATOM 1518 N N . CYS A 1 192 ? 3.483 -13.531 -2.599 1.00 97.06 192 CYS A N 1
ATOM 1519 C CA . CYS A 1 192 ? 3.046 -12.142 -2.730 1.00 97.06 192 CYS A CA 1
ATOM 1520 C C . CYS A 1 192 ? 2.628 -11.768 -4.160 1.00 97.06 192 CYS A C 1
ATOM 1522 O O . CYS A 1 192 ? 2.056 -10.698 -4.358 1.00 97.06 192 CYS A O 1
ATOM 1524 N N . VAL A 1 193 ? 2.900 -12.614 -5.161 1.00 96.88 193 VAL A N 1
ATOM 1525 C CA . VAL A 1 193 ? 2.687 -12.273 -6.579 1.00 96.88 193 VAL A CA 1
ATOM 1526 C C . VAL A 1 193 ? 1.212 -12.025 -6.890 1.00 96.88 193 VAL A C 1
ATOM 1528 O O . VAL A 1 193 ? 0.904 -11.072 -7.600 1.00 96.88 193 VAL A O 1
ATOM 1531 N N . SER A 1 194 ? 0.290 -12.829 -6.351 1.00 97.50 194 SER A N 1
ATOM 1532 C CA . SER A 1 194 ? -1.156 -12.640 -6.558 1.00 97.50 194 SER A CA 1
ATOM 1533 C C . SER A 1 194 ? -1.639 -11.285 -6.037 1.00 97.50 194 SER A C 1
ATOM 1535 O O . SER A 1 194 ? -2.366 -10.576 -6.730 1.00 97.50 194 SER A O 1
ATOM 1537 N N . HIS A 1 195 ? -1.172 -10.889 -4.855 1.00 98.50 195 HIS A N 1
ATOM 1538 C CA . HIS A 1 195 ? -1.476 -9.594 -4.260 1.00 98.50 195 HIS A CA 1
ATOM 1539 C C . HIS A 1 195 ? -0.870 -8.440 -5.074 1.00 98.50 195 HIS A C 1
ATOM 1541 O O . HIS A 1 195 ? -1.551 -7.462 -5.365 1.00 98.50 195 HIS A O 1
ATOM 1547 N N . TRP A 1 196 ? 0.385 -8.564 -5.520 1.00 98.25 196 TRP A N 1
ATOM 1548 C CA . TRP A 1 196 ? 1.006 -7.557 -6.386 1.00 98.25 196 TRP A CA 1
ATOM 1549 C C . TRP A 1 196 ? 0.310 -7.411 -7.736 1.00 98.25 196 TRP A C 1
ATOM 1551 O O . TRP A 1 196 ? 0.201 -6.289 -8.224 1.00 98.25 196 TRP A O 1
ATOM 1561 N N . ARG A 1 197 ? -0.210 -8.498 -8.315 1.00 97.75 197 ARG A N 1
ATOM 1562 C CA . ARG A 1 197 ? -1.044 -8.423 -9.522 1.00 97.75 197 ARG A CA 1
ATOM 1563 C C . ARG A 1 197 ? -2.292 -7.578 -9.281 1.00 97.75 197 ARG A C 1
ATOM 1565 O O . ARG A 1 197 ? -2.541 -6.665 -10.056 1.00 97.75 197 ARG A O 1
ATOM 1572 N N . ALA A 1 198 ? -3.016 -7.816 -8.185 1.00 97.69 198 ALA A N 1
ATOM 1573 C CA . ALA A 1 198 ? -4.194 -7.019 -7.833 1.00 97.69 198 ALA A CA 1
ATOM 1574 C C . ALA A 1 198 ? -3.848 -5.533 -7.616 1.00 97.69 198 ALA A C 1
ATOM 1576 O O . ALA A 1 198 ? -4.544 -4.649 -8.110 1.00 97.69 198 ALA A O 1
ATOM 1577 N N . ILE A 1 199 ? -2.732 -5.239 -6.936 1.00 97.94 199 ILE A N 1
ATOM 1578 C CA . ILE A 1 199 ? -2.258 -3.858 -6.742 1.00 97.94 199 ILE A CA 1
ATOM 1579 C C . ILE A 1 199 ? -1.928 -3.203 -8.088 1.00 97.94 199 ILE A C 1
ATOM 1581 O O . ILE A 1 199 ? -2.302 -2.051 -8.309 1.00 97.94 199 ILE A O 1
ATOM 1585 N N . MET A 1 200 ? -1.217 -3.903 -8.979 1.00 96.81 200 MET A N 1
ATOM 1586 C CA . MET A 1 200 ? -0.834 -3.368 -10.289 1.00 96.81 200 MET A CA 1
ATOM 1587 C C . MET A 1 200 ? -2.034 -3.155 -11.198 1.00 96.81 200 MET A C 1
ATOM 1589 O O . MET A 1 200 ? -2.094 -2.120 -11.855 1.00 96.81 200 MET A O 1
ATOM 1593 N N . ASP A 1 201 ? -2.992 -4.075 -11.208 1.00 95.44 201 ASP A N 1
ATOM 1594 C CA . ASP A 1 201 ? -4.240 -3.899 -11.942 1.00 95.44 201 ASP A CA 1
ATOM 1595 C C . ASP A 1 201 ? -4.969 -2.637 -11.465 1.00 95.44 201 ASP A C 1
ATOM 1597 O O . ASP A 1 201 ? -5.120 -1.670 -12.215 1.00 95.44 201 ASP A O 1
ATOM 1601 N N . ASN A 1 202 ? -5.249 -2.545 -10.162 1.00 95.38 202 ASN A N 1
ATOM 1602 C CA . ASN A 1 202 ? -5.876 -1.363 -9.573 1.00 95.38 202 ASN A CA 1
ATOM 1603 C C . ASN A 1 202 ? -5.083 -0.078 -9.866 1.00 95.38 202 ASN A C 1
ATOM 1605 O O . ASN A 1 202 ? -5.665 0.982 -10.128 1.00 95.38 202 ASN A O 1
ATOM 1609 N N . LEU A 1 203 ? -3.749 -0.131 -9.836 1.00 94.44 203 LEU A N 1
ATOM 1610 C CA . LEU A 1 203 ? -2.878 1.000 -10.147 1.00 94.44 203 LEU A CA 1
ATOM 1611 C C . LEU A 1 203 ? -2.982 1.420 -11.621 1.00 94.44 203 LEU A C 1
ATOM 1613 O O . LEU A 1 203 ? -3.097 2.614 -11.889 1.00 94.44 203 LEU A O 1
ATOM 1617 N N . MET A 1 204 ? -2.970 0.493 -12.571 1.00 91.00 204 MET A N 1
ATOM 1618 C CA . MET A 1 204 ? -2.927 0.827 -13.996 1.00 91.00 204 MET A CA 1
ATOM 1619 C C . MET A 1 204 ? -4.316 1.129 -14.576 1.00 91.00 204 MET A C 1
ATOM 1621 O O . MET A 1 204 ? -4.458 2.054 -15.380 1.00 91.00 204 MET A O 1
ATOM 1625 N N . THR A 1 205 ? -5.349 0.411 -14.136 1.00 85.75 205 THR A N 1
ATOM 1626 C CA . THR A 1 205 ? -6.727 0.503 -14.650 1.00 85.75 205 THR A CA 1
ATOM 1627 C C . THR A 1 205 ? -7.378 1.838 -14.300 1.00 85.75 205 THR A C 1
ATOM 1629 O O . THR A 1 205 ? -7.991 2.499 -15.144 1.00 85.75 205 THR A O 1
ATOM 1632 N N . HIS A 1 206 ? -7.182 2.303 -13.065 1.00 82.88 206 HIS A N 1
ATOM 1633 C CA . HIS A 1 206 ? -7.838 3.510 -12.555 1.00 82.88 206 HIS A CA 1
ATOM 1634 C C . HIS A 1 206 ? -6.990 4.794 -12.664 1.00 82.88 206 HIS A C 1
ATOM 1636 O O . HIS A 1 206 ? -7.435 5.854 -12.220 1.00 82.88 206 HIS A O 1
ATOM 1642 N N . ASP A 1 207 ? -5.792 4.747 -13.262 1.00 78.19 207 ASP A N 1
ATOM 1643 C CA . ASP A 1 207 ? -4.993 5.940 -13.588 1.00 78.19 207 ASP A CA 1
ATOM 1644 C C . ASP A 1 207 ? -4.352 5.815 -14.973 1.00 78.19 207 ASP A C 1
ATOM 1646 O O . ASP A 1 207 ? -3.267 5.268 -15.167 1.00 78.19 207 ASP A O 1
ATOM 1650 N N . LYS A 1 208 ? -5.035 6.409 -15.958 1.00 74.44 208 LYS A N 1
ATOM 1651 C CA . LYS A 1 208 ? -4.619 6.425 -17.368 1.00 74.44 208 LYS A CA 1
ATOM 1652 C C . LYS A 1 208 ? -3.246 7.077 -17.596 1.00 74.44 208 LYS A C 1
ATOM 1654 O O . LYS A 1 208 ? -2.721 6.973 -18.707 1.00 74.44 208 LYS A O 1
ATOM 1659 N N . THR A 1 209 ? -2.692 7.789 -16.611 1.00 86.81 209 THR A N 1
ATOM 1660 C CA . THR A 1 209 ? -1.354 8.388 -16.707 1.00 86.81 209 THR A CA 1
ATOM 1661 C C . THR A 1 209 ? -0.257 7.405 -16.318 1.00 86.81 209 THR A C 1
ATOM 1663 O O . THR A 1 209 ? 0.794 7.418 -16.948 1.00 86.81 209 THR A O 1
ATOM 1666 N N . THR A 1 210 ? -0.510 6.493 -15.375 1.00 90.06 210 THR A N 1
ATOM 1667 C CA . THR A 1 210 ? 0.512 5.576 -14.849 1.00 90.06 210 THR A CA 1
ATOM 1668 C C . THR A 1 210 ? 0.992 4.575 -15.899 1.00 90.06 210 THR A C 1
ATOM 1670 O O . THR A 1 210 ? 2.195 4.455 -16.128 1.00 90.06 210 THR A O 1
ATOM 1673 N N . PHE A 1 211 ? 0.072 3.921 -16.615 1.00 90.06 211 PHE A N 1
ATOM 1674 C CA . PHE A 1 211 ? 0.448 3.003 -17.699 1.00 90.06 211 PHE A CA 1
ATOM 1675 C C . PHE A 1 211 ? 1.175 3.728 -18.844 1.00 90.06 211 PHE A C 1
ATOM 1677 O O . PHE A 1 211 ? 2.136 3.220 -19.418 1.00 90.06 211 PHE A O 1
ATOM 1684 N N . ARG A 1 212 ? 0.755 4.961 -19.152 1.00 89.38 212 ARG A N 1
ATOM 1685 C CA . ARG A 1 212 ? 1.406 5.794 -20.172 1.00 89.38 212 ARG A CA 1
ATOM 1686 C C . ARG A 1 212 ? 2.820 6.204 -19.762 1.00 89.38 212 ARG A C 1
ATOM 1688 O O . ARG A 1 212 ? 3.703 6.216 -20.617 1.00 89.38 212 ARG A O 1
ATOM 1695 N N . ASP A 1 213 ? 3.042 6.529 -18.489 1.00 91.88 213 ASP A N 1
ATOM 1696 C CA . ASP A 1 213 ? 4.378 6.828 -17.960 1.00 91.88 213 ASP A CA 1
ATOM 1697 C C . ASP A 1 213 ? 5.304 5.614 -18.109 1.00 91.88 213 ASP A C 1
ATOM 1699 O O . ASP A 1 213 ? 6.412 5.739 -18.628 1.00 91.88 213 ASP A O 1
ATOM 1703 N N . LEU A 1 214 ? 4.817 4.415 -17.768 1.00 92.50 214 LEU A N 1
ATOM 1704 C CA . LEU A 1 214 ? 5.555 3.167 -17.984 1.00 92.50 214 LEU A CA 1
ATOM 1705 C C . LEU A 1 214 ? 5.928 2.967 -19.461 1.00 92.50 214 LEU A C 1
ATOM 1707 O O . LEU A 1 214 ? 7.097 2.737 -19.767 1.00 92.50 214 LEU A O 1
ATOM 1711 N N . MET A 1 215 ? 4.966 3.109 -20.378 1.00 91.06 215 MET A N 1
ATOM 1712 C CA . MET A 1 215 ? 5.217 2.993 -21.821 1.00 91.06 215 MET A CA 1
ATOM 1713 C C . MET A 1 215 ? 6.231 4.026 -22.320 1.00 91.06 215 MET A C 1
ATOM 1715 O O . MET A 1 215 ? 7.117 3.696 -23.104 1.00 91.06 215 MET A O 1
ATOM 1719 N N . THR A 1 216 ? 6.153 5.262 -21.821 1.00 91.62 216 THR A N 1
ATOM 1720 C CA . THR A 1 216 ? 7.100 6.331 -22.170 1.00 91.62 216 THR A CA 1
ATOM 1721 C C . THR A 1 216 ? 8.517 5.964 -21.729 1.00 91.62 216 THR A C 1
ATOM 1723 O O . THR A 1 216 ? 9.457 6.092 -22.512 1.00 91.62 216 THR A O 1
ATOM 1726 N N . ARG A 1 217 ? 8.686 5.438 -20.508 1.00 91.69 217 ARG A N 1
ATOM 1727 C CA . ARG A 1 217 ? 9.989 4.969 -20.001 1.00 91.69 217 ARG A CA 1
ATOM 1728 C C . ARG A 1 217 ? 10.552 3.821 -20.837 1.00 91.69 217 ARG A C 1
ATOM 1730 O O . ARG A 1 217 ? 11.747 3.821 -21.121 1.00 91.69 217 ARG A O 1
ATOM 1737 N N . VAL A 1 218 ? 9.705 2.876 -21.252 1.00 89.94 218 VAL A N 1
ATOM 1738 C CA . VAL A 1 218 ? 10.096 1.777 -22.151 1.00 89.94 218 VAL A CA 1
ATOM 1739 C C . VAL A 1 218 ? 10.571 2.333 -23.495 1.00 89.94 218 VAL A C 1
ATOM 1741 O O . VAL A 1 218 ? 11.675 2.003 -23.916 1.00 89.94 218 VAL A O 1
ATOM 1744 N N . ALA A 1 219 ? 9.799 3.216 -24.133 1.00 87.75 219 ALA A N 1
ATOM 1745 C CA . ALA A 1 219 ? 10.149 3.801 -25.428 1.00 87.75 219 ALA A CA 1
ATOM 1746 C C . ALA A 1 219 ? 11.478 4.578 -25.383 1.00 87.75 219 ALA A C 1
ATOM 1748 O O . ALA A 1 219 ? 12.342 4.389 -26.241 1.00 87.75 219 ALA A O 1
ATOM 1749 N N . VAL A 1 220 ? 11.691 5.391 -24.341 1.00 86.19 220 VAL A N 1
ATOM 1750 C CA . VAL A 1 220 ? 12.948 6.135 -24.148 1.00 86.19 220 VAL A CA 1
ATOM 1751 C C . VAL A 1 220 ? 14.139 5.181 -24.021 1.00 86.19 220 VAL A C 1
ATOM 1753 O O . VAL A 1 220 ? 15.141 5.373 -24.710 1.00 86.19 220 VAL A O 1
ATOM 1756 N N . ALA A 1 221 ? 14.014 4.115 -23.225 1.00 85.19 221 ALA A N 1
ATOM 1757 C CA . ALA A 1 221 ? 15.067 3.110 -23.053 1.00 85.19 221 ALA A CA 1
ATOM 1758 C C . ALA A 1 221 ? 15.364 2.291 -24.325 1.00 85.19 221 ALA A C 1
ATOM 1760 O O . ALA A 1 221 ? 16.407 1.650 -24.418 1.00 85.19 221 ALA A O 1
ATOM 1761 N N . GLN A 1 222 ? 14.468 2.285 -25.316 1.00 76.88 222 GLN A N 1
ATOM 1762 C CA . GLN A 1 222 ? 14.735 1.672 -26.621 1.00 76.88 222 GLN A CA 1
ATOM 1763 C C . GLN A 1 222 ? 15.461 2.609 -27.587 1.00 76.88 222 GLN A C 1
ATOM 1765 O O . GLN A 1 222 ? 16.214 2.143 -28.440 1.00 76.88 222 GLN A O 1
ATOM 1770 N N . SER A 1 223 ? 15.255 3.919 -27.443 1.00 72.69 223 SER A N 1
ATOM 1771 C CA . SER A 1 223 ? 15.859 4.953 -28.291 1.00 72.69 223 SER A CA 1
ATOM 1772 C C . SER A 1 223 ? 17.284 5.359 -27.885 1.00 72.69 223 SER A C 1
ATOM 1774 O O . SER A 1 223 ? 17.929 6.127 -28.595 1.00 72.69 223 SER A O 1
ATOM 1776 N N . SER A 1 224 ? 17.804 4.846 -26.765 1.00 64.06 224 SER A N 1
ATOM 1777 C CA . SER A 1 224 ? 19.070 5.270 -26.148 1.00 64.06 224 SER A CA 1
ATOM 1778 C C . SER A 1 224 ? 20.348 4.805 -26.867 1.00 64.06 224 SER A C 1
ATOM 1780 O O . SER A 1 224 ? 21.424 4.827 -26.282 1.00 64.06 224 SER A O 1
ATOM 1782 N N . SER A 1 225 ? 20.290 4.467 -28.159 1.00 57.69 225 SER A N 1
ATOM 1783 C CA . SER A 1 225 ? 21.441 4.025 -28.967 1.00 57.69 225 SER A CA 1
ATOM 1784 C C . SER A 1 225 ? 22.513 5.103 -29.232 1.00 57.69 225 SER A C 1
ATOM 1786 O O . SER A 1 225 ? 23.387 4.895 -30.071 1.00 57.69 225 SER A O 1
ATOM 1788 N N . LEU A 1 226 ? 22.437 6.268 -28.578 1.00 56.97 226 LEU A N 1
ATOM 1789 C CA . LEU A 1 226 ? 23.267 7.451 -28.845 1.00 56.97 226 LEU A CA 1
ATOM 1790 C C . LEU A 1 226 ? 24.348 7.722 -27.780 1.00 56.97 226 LEU A C 1
ATOM 1792 O O . LEU A 1 226 ? 25.171 8.618 -27.973 1.00 56.97 226 LEU A O 1
ATOM 1796 N N . ASN A 1 227 ? 24.407 6.953 -26.687 1.00 57.91 227 ASN A N 1
ATOM 1797 C CA . ASN A 1 227 ? 25.398 7.164 -25.628 1.00 57.91 227 ASN A CA 1
ATOM 1798 C C . ASN A 1 227 ? 26.675 6.339 -25.858 1.00 57.91 227 ASN A C 1
ATOM 1800 O O . ASN A 1 227 ? 26.851 5.261 -25.299 1.00 57.91 227 ASN A O 1
ATOM 1804 N N . LEU A 1 228 ? 27.620 6.888 -26.627 1.00 58.19 228 LEU A N 1
ATOM 1805 C CA . LEU A 1 228 ? 28.940 6.282 -26.894 1.00 58.19 228 LEU A CA 1
ATOM 1806 C C . LEU A 1 228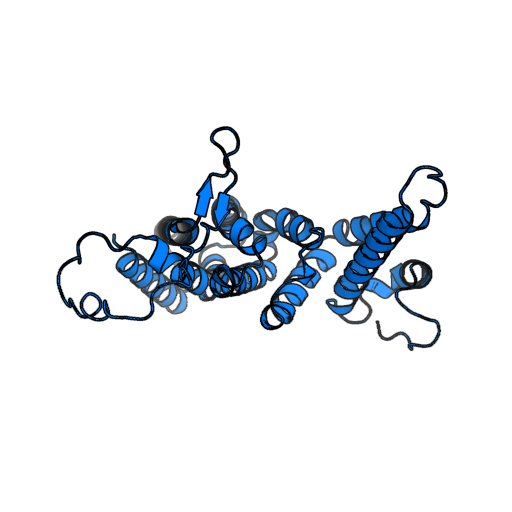 ? 29.810 6.038 -25.638 1.00 58.19 228 LEU A C 1
ATOM 1808 O O . LEU A 1 228 ? 30.826 5.355 -25.730 1.00 58.19 228 LEU A O 1
ATOM 1812 N N . PHE A 1 229 ? 29.424 6.587 -24.481 1.00 63.84 229 PHE A N 1
ATOM 1813 C CA . PHE A 1 229 ? 30.153 6.489 -23.209 1.00 63.84 229 PHE A CA 1
ATOM 1814 C C . PHE A 1 229 ? 29.392 5.725 -22.110 1.00 63.84 229 PHE A C 1
ATOM 1816 O O . PHE A 1 229 ? 29.881 5.639 -20.984 1.00 63.84 229 PHE A O 1
ATOM 1823 N N . ALA A 1 230 ? 28.201 5.191 -22.400 1.00 65.94 230 ALA A N 1
ATOM 1824 C CA . ALA A 1 230 ? 27.433 4.408 -21.437 1.00 65.94 230 ALA A CA 1
ATOM 1825 C C . ALA A 1 230 ? 27.846 2.930 -21.467 1.00 65.94 230 ALA A C 1
ATOM 1827 O O . ALA A 1 230 ? 28.171 2.372 -22.517 1.00 65.94 230 ALA A O 1
ATOM 1828 N N . ASN A 1 231 ? 27.831 2.283 -20.299 1.00 79.00 231 ASN A N 1
ATOM 1829 C CA . ASN A 1 231 ? 28.067 0.848 -20.212 1.00 79.00 231 ASN A CA 1
ATOM 1830 C C . ASN A 1 231 ? 26.875 0.107 -20.836 1.00 79.00 231 ASN A C 1
ATOM 1832 O O . ASN A 1 231 ? 25.802 0.031 -20.237 1.00 79.00 231 ASN A O 1
ATOM 1836 N N . ARG A 1 232 ? 27.084 -0.437 -22.038 1.00 81.56 232 ARG A N 1
ATOM 1837 C CA . ARG A 1 232 ? 26.078 -1.160 -22.824 1.00 81.56 232 ARG A CA 1
ATOM 1838 C C . ARG A 1 232 ? 25.365 -2.254 -22.024 1.00 81.56 232 ARG A C 1
ATOM 1840 O O . ARG A 1 232 ? 24.168 -2.445 -22.215 1.00 81.56 232 ARG A O 1
ATOM 1847 N N . ASP A 1 233 ? 26.066 -2.939 -21.124 1.00 83.88 233 ASP A N 1
ATOM 1848 C CA . ASP A 1 233 ? 25.473 -4.012 -20.318 1.00 83.88 233 ASP A CA 1
ATOM 1849 C C . ASP A 1 233 ? 24.443 -3.468 -19.319 1.00 83.88 233 ASP A C 1
ATOM 1851 O O . ASP A 1 233 ? 23.361 -4.034 -19.171 1.00 83.88 233 ASP A O 1
ATOM 1855 N N . VAL A 1 234 ? 24.724 -2.312 -18.712 1.00 84.44 234 VAL A N 1
ATOM 1856 C CA . VAL A 1 234 ? 23.805 -1.632 -17.784 1.00 84.44 234 VAL A CA 1
ATOM 1857 C C . VAL A 1 234 ? 22.563 -1.123 -18.519 1.00 84.44 234 VAL A C 1
ATOM 1859 O O . VAL A 1 234 ? 21.449 -1.248 -18.011 1.00 84.44 234 VAL A O 1
ATOM 1862 N N . GLU A 1 235 ? 22.724 -0.587 -19.734 1.00 83.75 235 GLU A N 1
ATOM 1863 C CA . GLU A 1 235 ? 21.587 -0.152 -20.558 1.00 83.75 235 GLU A CA 1
ATOM 1864 C C . GLU A 1 235 ? 20.685 -1.329 -20.956 1.00 83.75 235 GLU A C 1
ATOM 1866 O O . GLU A 1 235 ? 19.455 -1.231 -20.890 1.00 83.75 235 GLU A O 1
ATOM 1871 N N . LEU A 1 236 ? 21.280 -2.465 -21.336 1.00 85.44 236 LEU A N 1
ATOM 1872 C CA . LEU A 1 236 ? 20.538 -3.682 -21.665 1.00 85.44 236 LEU A CA 1
ATOM 1873 C C . LEU A 1 236 ? 19.796 -4.243 -20.450 1.00 85.44 236 LEU A C 1
ATOM 1875 O O . LEU A 1 236 ? 18.634 -4.633 -20.582 1.00 85.44 236 LEU A O 1
ATOM 1879 N N . GLU A 1 237 ? 20.419 -4.243 -19.271 1.00 88.50 237 GLU A N 1
ATOM 1880 C CA . GLU A 1 237 ? 19.779 -4.679 -18.029 1.00 88.50 237 GLU A CA 1
ATOM 1881 C C . GLU A 1 237 ? 18.605 -3.764 -17.647 1.00 88.50 237 GLU A C 1
ATOM 1883 O O . GLU A 1 237 ? 17.507 -4.247 -17.355 1.00 88.50 237 GLU A O 1
ATOM 1888 N N . GLN A 1 238 ? 18.779 -2.443 -17.747 1.00 88.06 238 GLN A N 1
ATOM 1889 C CA . GLN A 1 238 ? 17.706 -1.477 -17.511 1.00 88.06 238 GLN A CA 1
ATOM 1890 C C . GLN A 1 238 ? 16.539 -1.675 -18.489 1.00 88.06 238 GLN A C 1
ATOM 1892 O O . GLN A 1 238 ? 15.371 -1.665 -18.080 1.00 88.06 238 GLN A O 1
ATOM 1897 N N . ARG A 1 239 ? 16.837 -1.903 -19.774 1.00 89.00 239 ARG A N 1
ATOM 1898 C CA . ARG A 1 239 ? 15.828 -2.195 -20.800 1.00 89.00 239 ARG A CA 1
ATOM 1899 C C . ARG A 1 239 ? 15.086 -3.496 -20.500 1.00 89.00 239 ARG A C 1
ATOM 1901 O O . ARG A 1 239 ? 13.856 -3.505 -20.525 1.00 89.00 239 ARG A O 1
ATOM 1908 N N . ALA A 1 240 ? 15.801 -4.575 -20.190 1.00 90.75 240 ALA A N 1
ATOM 1909 C CA . ALA A 1 240 ? 15.201 -5.863 -19.849 1.00 90.75 240 ALA A CA 1
ATOM 1910 C C . ALA A 1 240 ? 14.287 -5.750 -18.619 1.00 90.75 240 ALA A C 1
ATOM 1912 O O . ALA A 1 240 ? 13.175 -6.281 -18.610 1.00 90.75 240 ALA A O 1
ATOM 1913 N N . MET A 1 241 ? 14.711 -4.993 -17.607 1.00 93.44 241 MET A N 1
ATOM 1914 C CA . MET A 1 241 ? 13.928 -4.744 -16.400 1.00 93.44 241 MET A CA 1
ATOM 1915 C C . MET A 1 241 ? 12.640 -3.958 -16.693 1.00 93.44 241 MET A C 1
ATOM 1917 O O . MET A 1 241 ? 11.579 -4.303 -16.171 1.00 93.44 241 MET A O 1
ATOM 1921 N N . LEU A 1 242 ? 12.691 -2.936 -17.555 1.00 94.44 242 LEU A N 1
ATOM 1922 C CA . LEU A 1 242 ? 11.503 -2.188 -17.987 1.00 94.44 242 LEU A CA 1
ATOM 1923 C C . LEU A 1 242 ? 10.528 -3.055 -18.796 1.00 94.44 242 LEU A C 1
ATOM 1925 O O . LEU A 1 242 ? 9.321 -2.977 -18.572 1.00 94.44 242 LEU A O 1
ATOM 1929 N N . LEU A 1 243 ? 11.032 -3.927 -19.673 1.00 93.69 243 LEU A N 1
ATOM 1930 C CA . LEU A 1 243 ? 10.197 -4.888 -20.403 1.00 93.69 243 LEU A CA 1
ATOM 1931 C C . LEU A 1 243 ? 9.549 -5.907 -19.463 1.00 93.69 243 LEU A C 1
ATOM 1933 O O . LEU A 1 243 ? 8.359 -6.183 -19.593 1.00 93.69 243 LEU A O 1
ATOM 1937 N N . LYS A 1 244 ? 10.288 -6.406 -18.466 1.00 95.44 244 LYS A N 1
ATOM 1938 C CA . LYS A 1 244 ? 9.751 -7.297 -17.428 1.00 95.44 244 LYS A CA 1
ATOM 1939 C C . LYS A 1 244 ? 8.616 -6.634 -16.641 1.00 95.44 244 LYS A C 1
ATOM 1941 O O . LYS A 1 244 ? 7.612 -7.281 -16.356 1.00 95.44 244 LYS A O 1
ATOM 1946 N N . ARG A 1 245 ? 8.744 -5.341 -16.322 1.00 96.00 245 ARG A N 1
ATOM 1947 C CA . ARG A 1 245 ? 7.675 -4.544 -15.695 1.00 96.00 245 ARG A CA 1
ATOM 1948 C C . ARG A 1 245 ? 6.464 -4.404 -16.612 1.00 96.00 245 ARG A C 1
ATOM 1950 O O . ARG A 1 245 ? 5.351 -4.679 -16.177 1.00 96.00 245 ARG A O 1
ATOM 1957 N N . LEU A 1 246 ? 6.663 -4.038 -17.876 1.00 94.81 246 LEU A N 1
ATOM 1958 C CA . LEU A 1 246 ? 5.564 -3.937 -18.838 1.00 94.81 246 LEU A CA 1
ATOM 1959 C C . LEU A 1 246 ? 4.819 -5.272 -18.987 1.00 94.81 246 LEU A C 1
ATOM 1961 O O . LEU A 1 246 ? 3.596 -5.298 -18.883 1.00 94.81 246 LEU A O 1
ATOM 1965 N N . ALA A 1 247 ? 5.549 -6.381 -19.120 1.00 94.06 247 ALA A N 1
ATOM 1966 C CA . ALA A 1 247 ? 4.971 -7.720 -19.160 1.00 94.06 247 ALA A CA 1
ATOM 1967 C C . ALA A 1 247 ? 4.174 -8.039 -17.887 1.00 94.06 247 ALA A C 1
ATOM 1969 O O . ALA A 1 247 ? 3.062 -8.545 -17.977 1.00 94.06 247 ALA A O 1
ATOM 1970 N N . PHE A 1 248 ? 4.695 -7.701 -16.702 1.00 95.69 248 PHE A N 1
ATOM 1971 C CA . PHE A 1 248 ? 3.976 -7.894 -15.441 1.00 95.69 248 PHE A CA 1
ATOM 1972 C C . PHE A 1 248 ? 2.691 -7.055 -15.361 1.00 95.69 248 PHE A C 1
ATOM 1974 O O . PHE A 1 248 ? 1.669 -7.557 -14.898 1.00 95.69 248 PHE A O 1
ATOM 1981 N N . ALA A 1 249 ? 2.718 -5.806 -15.835 1.00 94.12 249 ALA A N 1
ATOM 1982 C CA . ALA A 1 249 ? 1.552 -4.923 -15.854 1.00 94.12 249 ALA A CA 1
ATOM 1983 C C . ALA A 1 249 ? 0.449 -5.435 -16.797 1.00 94.12 249 ALA A C 1
ATOM 1985 O O . ALA A 1 249 ? -0.714 -5.448 -16.406 1.00 94.12 249 ALA A O 1
ATOM 1986 N N . VAL A 1 250 ? 0.816 -5.901 -17.997 1.00 92.19 250 VAL A N 1
ATOM 1987 C CA . VAL A 1 250 ? -0.114 -6.528 -18.958 1.00 92.19 250 VAL A CA 1
ATOM 1988 C C . VAL A 1 250 ? -0.637 -7.859 -18.428 1.00 92.19 250 VAL A C 1
ATOM 1990 O O . VAL A 1 250 ? -1.819 -8.148 -18.515 1.00 92.19 250 VAL A O 1
ATOM 1993 N N . LEU A 1 251 ? 0.229 -8.671 -17.824 1.00 92.00 251 LEU A N 1
ATOM 1994 C CA . LEU A 1 251 ? -0.174 -9.947 -17.244 1.00 92.00 251 LEU A CA 1
ATOM 1995 C C . LEU A 1 251 ? -1.161 -9.763 -16.080 1.00 92.00 251 LEU A C 1
ATOM 1997 O O . LEU A 1 251 ? -1.944 -10.670 -15.813 1.00 92.00 251 LEU A O 1
ATOM 2001 N N . SER A 1 252 ? -1.086 -8.640 -15.362 1.00 94.00 252 SER A N 1
ATOM 2002 C CA . SER A 1 252 ? -1.915 -8.361 -14.185 1.00 94.00 252 SER A CA 1
ATOM 2003 C C . SER A 1 252 ? -3.315 -7.847 -14.519 1.00 94.00 252 SER A C 1
ATOM 2005 O O . SER A 1 252 ? -4.175 -7.957 -13.654 1.00 94.00 252 SER A O 1
ATOM 2007 N N . SER A 1 253 ? -3.539 -7.305 -15.718 1.00 90.38 253 SER A N 1
ATOM 2008 C CA . SER A 1 253 ? -4.810 -6.693 -16.122 1.00 90.38 253 SER A CA 1
ATOM 2009 C C . SER A 1 253 ? -5.861 -7.696 -16.599 1.00 90.38 253 SER A C 1
ATOM 2011 O O . SER A 1 253 ? -5.555 -8.860 -16.869 1.00 90.38 253 SER A O 1
ATOM 2013 N N . GLU A 1 254 ? -7.093 -7.212 -16.763 1.00 87.50 254 GLU A N 1
ATOM 2014 C CA . GLU A 1 254 ? -8.144 -7.920 -17.498 1.00 87.50 254 GLU A CA 1
ATOM 2015 C C . GLU A 1 254 ? -7.785 -8.107 -18.978 1.00 87.50 254 GLU A C 1
ATOM 2017 O O . GLU A 1 254 ? -6.985 -7.352 -19.546 1.00 87.50 254 GLU A O 1
ATOM 2022 N N . SER A 1 255 ? -8.435 -9.094 -19.603 1.00 84.25 255 SER A N 1
ATOM 2023 C CA . SER A 1 255 ? -8.364 -9.285 -21.047 1.00 84.25 255 SER A CA 1
ATOM 2024 C C . SER A 1 255 ? -8.845 -8.035 -21.797 1.00 84.25 255 SER A C 1
ATOM 2026 O O . SER A 1 255 ? -9.807 -7.371 -21.420 1.00 84.25 255 SER A O 1
ATOM 2028 N N . ASP A 1 256 ? -8.141 -7.721 -22.867 1.00 83.25 256 ASP A N 1
ATOM 2029 C CA . ASP A 1 256 ? -8.295 -6.669 -23.861 1.00 83.25 256 ASP A CA 1
ATOM 2030 C C . ASP A 1 256 ? -8.062 -5.247 -23.330 1.00 83.25 256 ASP A C 1
ATOM 2032 O O . ASP A 1 256 ? -8.114 -4.269 -24.087 1.00 83.25 256 ASP A O 1
ATOM 2036 N N . GLN A 1 257 ? -7.695 -5.094 -22.052 1.00 86.00 257 GLN A N 1
ATOM 2037 C CA . GLN A 1 257 ? -7.527 -3.791 -21.399 1.00 86.00 257 GLN A CA 1
ATOM 2038 C C . GLN A 1 257 ? -6.554 -2.856 -22.140 1.00 86.00 257 GLN A C 1
ATOM 2040 O O . GLN A 1 257 ? -6.751 -1.633 -22.194 1.00 86.00 257 GLN A O 1
ATOM 2045 N N . TYR A 1 258 ? -5.499 -3.421 -22.731 1.00 86.50 258 TYR A N 1
ATOM 2046 C CA . TYR A 1 258 ? -4.456 -2.672 -23.433 1.00 86.50 258 TYR A CA 1
ATOM 2047 C C . TYR A 1 258 ? -4.504 -2.813 -24.956 1.00 86.50 258 TYR A C 1
ATOM 2049 O O . TYR A 1 258 ? -3.544 -2.420 -25.617 1.00 86.50 258 TYR A O 1
ATOM 2057 N N . GLN A 1 259 ? -5.618 -3.277 -25.537 1.00 85.62 259 GLN A N 1
ATOM 2058 C CA . GLN A 1 259 ? -5.753 -3.508 -26.983 1.00 85.62 259 GLN A CA 1
ATOM 2059 C C . GLN A 1 259 ? -5.316 -2.300 -27.834 1.00 85.62 259 GLN A C 1
ATOM 2061 O O . GLN A 1 259 ? -4.589 -2.434 -28.814 1.00 85.62 259 GLN A O 1
ATOM 2066 N N . LYS A 1 260 ? -5.682 -1.084 -27.413 1.00 86.12 260 LYS A N 1
ATOM 2067 C CA . LYS A 1 260 ? -5.305 0.170 -28.096 1.00 86.12 260 LYS A CA 1
ATOM 2068 C C . LYS A 1 260 ? -3.805 0.498 -28.070 1.00 86.12 260 LYS A C 1
ATOM 2070 O O . LYS A 1 260 ? -3.371 1.344 -28.842 1.00 86.12 260 LYS A O 1
ATOM 2075 N N . TYR A 1 261 ? -3.045 -0.109 -27.160 1.00 84.69 261 TYR A N 1
ATOM 2076 C CA . TYR A 1 261 ? -1.596 0.056 -27.028 1.00 84.69 261 TYR A CA 1
ATOM 2077 C C . TYR A 1 261 ? -0.825 -1.132 -27.621 1.00 84.69 261 TYR A C 1
ATOM 2079 O O . TYR A 1 261 ? 0.402 -1.134 -27.564 1.00 84.69 261 TYR A O 1
ATOM 2087 N N . LEU A 1 262 ? -1.507 -2.135 -28.195 1.00 83.75 262 LEU A N 1
ATOM 2088 C CA . LEU A 1 262 ? -0.860 -3.321 -28.766 1.00 83.75 262 LEU A CA 1
ATOM 2089 C C . LEU A 1 262 ? 0.248 -2.998 -29.775 1.00 83.75 262 LEU A C 1
ATOM 2091 O O . LEU A 1 262 ? 1.303 -3.610 -29.638 1.00 83.75 262 LEU A O 1
ATOM 2095 N N . PRO A 1 263 ? 0.093 -2.040 -30.716 1.00 85.12 263 PRO A N 1
ATOM 2096 C CA . PRO A 1 263 ? 1.177 -1.706 -31.641 1.00 85.12 263 PRO A CA 1
ATOM 2097 C C . PRO A 1 263 ? 2.458 -1.269 -30.918 1.00 85.12 263 PRO A C 1
ATOM 2099 O O . PRO A 1 263 ? 3.553 -1.713 -31.259 1.00 85.12 263 PRO A O 1
ATOM 2102 N N . ASP A 1 264 ? 2.320 -0.458 -29.866 1.00 84.50 264 ASP A N 1
ATOM 2103 C CA . ASP A 1 264 ? 3.450 0.026 -29.072 1.00 84.50 264 ASP A CA 1
ATOM 2104 C C . ASP A 1 264 ? 4.056 -1.098 -28.210 1.00 84.50 264 ASP A C 1
ATOM 2106 O O . ASP A 1 264 ? 5.274 -1.196 -28.067 1.00 84.50 264 ASP A O 1
ATOM 2110 N N . ILE A 1 265 ? 3.217 -1.976 -27.646 1.00 83.38 265 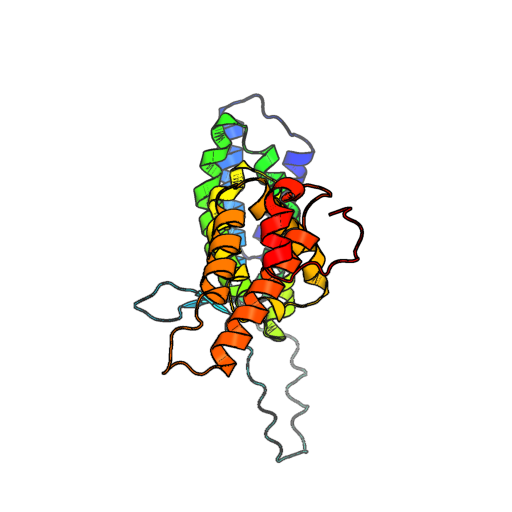ILE A N 1
ATOM 2111 C CA . ILE A 1 265 ? 3.641 -3.127 -26.827 1.00 83.38 265 ILE A CA 1
ATOM 2112 C C . ILE A 1 265 ? 4.368 -4.182 -27.684 1.00 83.38 265 ILE A C 1
ATOM 2114 O O . ILE A 1 265 ? 5.378 -4.743 -27.251 1.00 83.38 265 ILE A O 1
ATOM 2118 N N . GLN A 1 266 ? 3.890 -4.434 -28.906 1.00 83.19 266 GLN A N 1
ATOM 2119 C CA . GLN A 1 266 ? 4.538 -5.305 -29.892 1.00 83.19 266 GLN A CA 1
ATOM 2120 C C . GLN A 1 266 ? 5.872 -4.713 -30.349 1.00 83.19 266 GLN A C 1
ATOM 2122 O O . GLN A 1 266 ? 6.892 -5.399 -30.302 1.00 83.19 266 GLN A O 1
ATOM 2127 N N . GLY A 1 267 ? 5.898 -3.416 -30.681 1.00 76.94 267 GLY A N 1
ATOM 2128 C CA . GLY A 1 267 ? 7.134 -2.689 -30.988 1.00 76.94 267 GLY A CA 1
ATOM 2129 C C . GLY A 1 267 ? 8.149 -2.727 -29.840 1.00 76.94 267 GLY A C 1
ATOM 2130 O O . GLY A 1 267 ? 9.358 -2.756 -30.076 1.00 76.94 267 GLY A O 1
ATOM 2131 N N . ALA A 1 268 ? 7.676 -2.822 -28.592 1.00 74.69 268 ALA A N 1
ATOM 2132 C CA . ALA A 1 268 ? 8.535 -2.975 -27.428 1.00 74.69 268 ALA A CA 1
ATOM 2133 C C . ALA A 1 268 ? 9.188 -4.375 -27.305 1.00 74.69 268 ALA A C 1
ATOM 2135 O O . ALA A 1 268 ? 10.170 -4.520 -26.575 1.00 74.69 268 ALA A O 1
ATOM 2136 N N . GLY A 1 269 ? 8.694 -5.389 -28.025 1.00 70.38 269 GLY A N 1
ATOM 2137 C CA . GLY A 1 269 ? 9.191 -6.770 -27.979 1.00 70.38 269 GLY A CA 1
ATOM 2138 C C . GLY A 1 269 ? 8.610 -7.616 -26.841 1.00 70.38 269 GLY A C 1
ATOM 2139 O O . GLY A 1 269 ? 9.204 -8.627 -26.475 1.00 70.38 269 GLY A O 1
ATOM 2140 N N . VAL A 1 270 ? 7.476 -7.206 -26.256 1.00 64.56 270 VAL A N 1
ATOM 2141 C CA . VAL A 1 270 ? 6.790 -7.960 -25.184 1.00 64.56 270 VAL A CA 1
ATOM 2142 C C . VAL A 1 270 ? 5.921 -9.092 -25.744 1.00 64.56 270 VAL A C 1
ATOM 2144 O O . VAL A 1 270 ? 5.729 -10.106 -25.080 1.00 64.56 270 VAL A O 1
ATOM 2147 N N . LEU A 1 271 ? 5.431 -8.942 -26.976 1.00 60.31 271 LEU A N 1
ATOM 2148 C CA . LEU A 1 271 ? 4.639 -9.939 -27.692 1.00 60.31 271 LEU A CA 1
ATOM 2149 C C . LEU A 1 271 ? 5.344 -10.231 -29.019 1.00 60.31 271 LEU A C 1
ATOM 2151 O O . LEU A 1 271 ? 5.524 -9.321 -29.826 1.00 60.31 271 LEU A O 1
ATOM 2155 N N . THR A 1 272 ? 5.783 -11.471 -29.235 1.00 53.22 272 THR A N 1
ATOM 2156 C CA . THR A 1 272 ? 6.320 -11.903 -30.531 1.00 53.22 272 THR A CA 1
ATOM 2157 C C . THR A 1 272 ? 5.176 -12.291 -31.466 1.00 53.22 272 THR A C 1
ATOM 2159 O O . THR A 1 272 ? 4.174 -12.857 -31.020 1.00 53.22 272 THR A O 1
ATOM 2162 N N . ASP A 1 273 ? 5.329 -11.985 -32.759 1.00 45.84 273 ASP A N 1
ATOM 2163 C CA . ASP A 1 273 ? 4.395 -12.349 -33.832 1.00 45.84 273 ASP A CA 1
ATOM 2164 C C . ASP A 1 273 ? 4.077 -13.855 -33.777 1.00 45.84 273 ASP A C 1
ATOM 2166 O O . ASP A 1 273 ? 4.863 -14.688 -34.225 1.00 45.84 273 ASP A O 1
ATOM 2170 N N . GLY A 1 274 ? 2.949 -14.232 -33.169 1.00 45.00 274 GLY A N 1
ATOM 2171 C CA . GLY A 1 274 ? 2.535 -15.635 -33.058 1.00 45.00 274 GLY A CA 1
ATOM 2172 C C . GLY A 1 274 ? 1.685 -15.988 -31.838 1.00 45.00 274 GLY A C 1
ATOM 2173 O O . GLY A 1 274 ? 0.954 -16.975 -31.887 1.00 45.00 274 GLY A O 1
ATOM 2174 N N . ALA A 1 275 ? 1.710 -15.192 -30.765 1.00 45.72 275 ALA A N 1
ATOM 2175 C CA . ALA A 1 275 ? 0.744 -15.345 -29.677 1.00 45.72 275 ALA A CA 1
ATOM 2176 C C . ALA A 1 275 ? -0.564 -14.646 -30.075 1.00 45.72 275 ALA A C 1
ATOM 2178 O O . ALA A 1 275 ? -0.655 -13.420 -30.044 1.00 45.72 275 ALA A O 1
ATOM 2179 N N . GLY A 1 276 ? -1.550 -15.431 -30.520 1.00 41.69 276 GLY A N 1
ATOM 2180 C CA . GLY A 1 276 ? -2.889 -14.949 -30.856 1.00 41.69 276 GLY A CA 1
ATOM 2181 C C . GLY A 1 276 ? -3.429 -14.031 -29.761 1.00 41.69 276 GLY A C 1
ATOM 2182 O O . GLY A 1 276 ? -3.455 -14.400 -28.588 1.00 41.69 276 GLY A O 1
ATOM 2183 N N . ALA A 1 277 ? -3.793 -12.817 -30.167 1.00 43.94 277 ALA A N 1
ATOM 2184 C CA . ALA A 1 277 ? -4.224 -11.736 -29.302 1.00 43.94 277 ALA A CA 1
ATOM 2185 C C . ALA A 1 277 ? -5.565 -12.066 -28.631 1.00 43.94 277 ALA A C 1
ATOM 2187 O O . ALA A 1 277 ? -6.632 -11.742 -29.140 1.00 43.94 277 ALA A O 1
ATOM 2188 N N . HIS A 1 278 ? -5.470 -12.706 -27.474 1.00 41.44 278 HIS A N 1
ATOM 2189 C CA . HIS A 1 278 ? -6.369 -12.489 -26.349 1.00 41.44 278 HIS A CA 1
ATOM 2190 C C . HIS A 1 278 ? -5.501 -11.935 -25.213 1.00 41.44 278 HIS A C 1
ATOM 2192 O O . HIS A 1 278 ? -5.253 -12.602 -24.209 1.00 41.44 278 HIS A O 1
ATOM 2198 N N . CYS A 1 279 ? -4.906 -10.761 -25.470 1.00 45.16 279 CYS A N 1
ATOM 2199 C CA . CYS A 1 279 ? -4.487 -9.874 -24.387 1.00 45.16 279 CYS A CA 1
ATOM 2200 C C . CYS A 1 279 ? -5.723 -9.344 -23.704 1.00 45.16 279 CYS A C 1
ATOM 2202 O O . CYS A 1 279 ? -6.794 -9.428 -24.328 1.00 45.16 279 CYS A O 1
#

InterPro domains:
  IPR040314 Protein DOP1 [PTHR14042] (2-266)
  IPR056457 DOP1-like, C-terminal [PF24598] (10-266)

Secondary structure (DSSP, 8-state):
--HHHHHHHHHHHHHHHHH----S-HHHHHHHHHHHHHHHHHHHHHHGGGEEES-SS---EEEPPP------SS--S--TTSS---S--TT---GGGGHHHHHHHHHHHHHHHHHHHS-TTTGGGGHHHHHHHHHHHHHHHH---GGGHHHHHHHHHHHHHHHTSGGGHHHHHHHHHHHHHSTTGGGS-GGGHHHHHHHHHHHHHT-TTHHHHHHHHHHHHHH-TT-TTS-HHHHHHHHHHHHHHHHHHHHHSPTTTTGGGHHHHHHTTSS-TTS-S--

Organism: Mus musculus (NCBI:txid10090)